Protein AF-A0A924ZGF4-F1 (afdb_monomer)

pLDDT: mean 75.76, std 24.31, range [24.94, 97.75]

Solvent-accessible surface area (backbone atoms only — not comparable to full-atom values): 20464 Å² total; per-residue (Å²): 137,87,92,84,84,86,84,87,85,83,84,81,78,82,73,80,75,76,75,73,74,70,85,44,76,49,67,49,85,67,84,80,63,86,47,77,69,51,67,72,52,93,84,70,39,63,33,31,32,50,72,83,42,80,40,83,44,85,87,79,88,69,79,52,61,62,41,74,43,50,98,50,39,35,43,48,25,54,23,62,86,71,42,75,36,83,96,38,60,44,83,46,73,46,40,64,35,80,44,80,35,86,100,42,36,34,32,44,39,28,23,49,33,40,48,26,30,39,36,41,30,39,42,45,69,46,100,86,66,50,73,43,69,72,34,33,45,76,54,79,37,53,94,58,76,45,48,37,25,35,25,45,47,38,67,39,70,63,52,92,52,90,92,54,98,34,68,26,41,30,20,8,11,34,68,45,62,61,57,66,56,68,69,66,40,89,50,62,86,61,48,58,76,79,57,40,53,34,36,42,25,73,76,37,52,71,92,74,56,52,55,67,62,47,60,74,70,56,63,49,86,71,42,10,32,36,36,38,37,43,63,47,77,87,68,50,73,51,62,46,69,41,68,28,74,31,78,46,41,31,42,47,39,43,67,48,95,79,59,71,46,85,59,49,61,63,72,68,47,66,66,67,64,94,73,84,81,81,82,92,80,83,83,82,87,56,59,17,68,100,88,47,81,63,79,85,85,82,82,81,83,80,77,77,81,75,78,77,85,87,73,88,79,86,86,83,84,88,80,87,92,83,89,87,88,83,90,132

Nearest PDB structures (foldseek):
  2gxf-assembly2_D  TM=7.709E-01  e=9.058E-01  Bacillus subtilis
  7pi2-assembly3_G  TM=5.007E-01  e=2.061E+00  Plasmodium falciparum 3D7
  9bbh-assembly1_A  TM=3.444E-01  e=1.288E+00  Homo sapiens
  7pi3-assembly2_H  TM=3.600E-01  e=2.607E+00  Plasmodium falciparum 3D7
  5fqd-assembly2_D  TM=3.772E-01  e=2.458E+00  Homo sapiens

Foldseek 3Di:
DDDDDDDDDDDPPPPPPPPPPPFDKAFDDDDDQPDPVSVPDDDGGQWIQTSNDTDGDDDDDQFAFQDAQDPDGAQFDAALVRDTLPPGRARAWADKDWDDQPQWIWIWIWGQAQQIWIKIWTWDADPVRDIYTNGIDTDDCNVLVGAHRWAYEDQFCLDPDPPDFGRKTKTWHADQDDVVQLVVDPWLVSDDPRNQVNCSNHVDDSVDDTSVSCVVSDDSVSYQFMKIWGQHSVRHIDIDTFCQQPRARQNYFDDDPVSPDNDPVPPPPPNDDVDPDDDDDDDDDDHGDPDGGDDDDDDDDPPPPPPDDDDDDDDDDDDDDDDDDDDD

Radius of gyration: 30.28 Å; Cα contacts (8 Å, |Δi|>4): 552; chains: 1; bounding box: 90×92×67 Å

Structure (mmCIF, N/CA/C/O backbone):
data_AF-A0A924ZGF4-F1
#
_entry.id   AF-A0A924ZGF4-F1
#
loop_
_atom_site.group_PDB
_atom_site.id
_atom_site.type_symbol
_atom_site.label_atom_id
_atom_site.label_alt_id
_atom_site.label_comp_id
_atom_site.label_asym_id
_atom_site.label_entity_id
_atom_site.label_seq_id
_atom_site.pdbx_PDB_ins_code
_atom_site.Cartn_x
_atom_site.Cartn_y
_atom_site.Cartn_z
_atom_site.occupancy
_atom_site.B_iso_or_equiv
_atom_site.auth_seq_id
_atom_site.auth_comp_id
_atom_site.auth_asym_id
_atom_site.auth_atom_id
_atom_site.pdbx_PDB_model_num
ATOM 1 N N . MET A 1 1 ? -57.188 65.215 40.649 1.00 37.88 1 MET A N 1
ATOM 2 C CA . MET A 1 1 ? -56.810 64.252 41.710 1.00 37.88 1 MET A CA 1
ATOM 3 C C . MET A 1 1 ? -57.327 62.870 41.304 1.00 37.88 1 MET A C 1
ATOM 5 O O . MET A 1 1 ? -58.513 62.784 41.028 1.00 37.88 1 MET A O 1
ATOM 9 N N . ARG A 1 2 ? -56.450 61.843 41.283 1.00 34.59 2 ARG A N 1
ATOM 10 C CA . ARG A 1 2 ? -56.658 60.407 40.916 1.00 34.59 2 ARG A CA 1
ATOM 11 C C . ARG A 1 2 ? -56.708 60.120 39.394 1.00 34.59 2 ARG A C 1
ATOM 13 O O . ARG A 1 2 ? -57.653 60.538 38.752 1.00 34.59 2 ARG A O 1
ATOM 20 N N . LEU A 1 3 ? -55.672 59.611 38.706 1.00 32.38 3 LEU A N 1
ATOM 21 C CA . LEU A 1 3 ? -54.798 58.414 38.835 1.00 32.38 3 LEU A CA 1
ATOM 22 C C . LEU A 1 3 ? -55.424 57.132 38.238 1.00 32.38 3 LEU A C 1
ATOM 24 O O . LEU A 1 3 ? -56.410 56.652 38.791 1.00 32.38 3 LEU A O 1
ATOM 28 N N . ARG A 1 4 ? -54.798 56.595 37.166 1.00 37.41 4 ARG A N 1
ATOM 29 C CA . ARG A 1 4 ? -54.690 55.180 36.685 1.00 37.41 4 ARG A CA 1
ATOM 30 C C . ARG A 1 4 ? -54.324 55.218 35.184 1.00 37.41 4 ARG A C 1
ATOM 32 O O . ARG A 1 4 ? -55.188 55.482 34.366 1.00 37.41 4 ARG A O 1
ATOM 39 N N . CYS A 1 5 ? -53.056 55.270 34.773 1.00 33.78 5 CYS A N 1
ATOM 40 C CA . CYS A 1 5 ? -51.936 54.319 34.901 1.00 33.78 5 CYS A CA 1
ATOM 41 C C . CYS A 1 5 ? -52.139 53.024 34.088 1.00 33.78 5 CYS A C 1
ATOM 43 O O . CYS A 1 5 ? -53.164 52.359 34.212 1.00 33.78 5 CYS A O 1
ATOM 45 N N . LEU A 1 6 ? -51.148 52.754 33.229 1.00 37.03 6 LEU A N 1
ATOM 46 C CA . LEU A 1 6 ? -51.161 51.883 32.054 1.00 37.03 6 LEU A CA 1
ATOM 47 C C . LEU A 1 6 ? -51.462 50.407 32.347 1.00 37.03 6 LEU A C 1
ATOM 49 O O . LEU A 1 6 ? -51.002 49.839 33.338 1.00 37.03 6 LEU A O 1
ATOM 53 N N . LEU A 1 7 ? -52.169 49.779 31.404 1.00 33.78 7 LEU A N 1
ATOM 54 C CA . LEU A 1 7 ? -52.386 48.339 31.344 1.00 33.78 7 LEU A CA 1
ATOM 55 C C . LEU A 1 7 ? -51.276 47.654 30.523 1.00 33.78 7 LEU A C 1
ATOM 57 O O . LEU A 1 7 ? -50.760 48.193 29.548 1.00 33.78 7 LEU A O 1
ATOM 61 N N . ARG A 1 8 ? -50.922 46.463 31.003 1.00 35.75 8 ARG A N 1
ATOM 62 C CA . ARG A 1 8 ? -49.775 45.597 30.708 1.00 35.75 8 ARG A CA 1
ATOM 63 C C . ARG A 1 8 ? -49.743 45.015 29.289 1.00 35.75 8 ARG A C 1
ATOM 65 O O . ARG A 1 8 ? -50.780 44.600 28.790 1.00 35.75 8 ARG A O 1
ATOM 72 N N . ALA A 1 9 ? -48.530 44.756 28.797 1.00 33.62 9 ALA A N 1
ATOM 73 C CA . ALA A 1 9 ? -48.149 43.452 28.237 1.00 33.62 9 ALA A CA 1
ATOM 74 C C . ALA A 1 9 ? -46.613 43.328 28.218 1.00 33.62 9 ALA A C 1
ATOM 76 O O . ALA A 1 9 ? -45.955 43.779 27.288 1.00 33.62 9 ALA A O 1
ATOM 77 N N . ALA A 1 10 ? -46.034 42.737 29.265 1.00 37.06 10 ALA A N 1
ATOM 78 C CA . ALA A 1 10 ? -44.664 42.233 29.229 1.00 37.06 10 ALA A CA 1
ATOM 79 C C . ALA A 1 10 ? -44.753 40.708 29.147 1.00 37.06 10 ALA A C 1
ATOM 81 O O . ALA A 1 10 ? -44.998 40.037 30.148 1.00 37.06 10 ALA A O 1
ATOM 82 N N . THR A 1 11 ? -44.625 40.175 27.937 1.00 39.16 11 THR A N 1
ATOM 83 C CA . THR A 1 11 ? -44.456 38.742 27.701 1.00 39.16 11 THR A CA 1
ATOM 84 C C . THR A 1 11 ? -42.994 38.418 27.984 1.00 39.16 11 THR A C 1
ATOM 86 O O . THR A 1 11 ? -42.127 38.647 27.144 1.00 39.16 11 THR A O 1
ATOM 89 N N . THR A 1 12 ? -42.689 37.943 29.188 1.00 40.41 12 THR A N 1
ATOM 90 C CA . THR A 1 12 ? -41.373 37.383 29.506 1.00 40.41 12 THR A CA 1
ATOM 91 C C . THR A 1 12 ? -41.224 36.061 28.762 1.00 40.41 12 THR A C 1
ATOM 93 O O . THR A 1 12 ? -41.736 35.027 29.180 1.00 40.41 12 THR A O 1
ATOM 96 N N . LEU A 1 13 ? -40.534 36.109 27.624 1.00 42.81 13 LEU A N 1
ATOM 97 C CA . LEU A 1 13 ? -40.057 34.931 26.915 1.00 42.81 13 LEU A CA 1
ATOM 98 C C . LEU A 1 13 ? -38.901 34.338 27.739 1.00 42.81 13 LEU A C 1
ATOM 100 O O . LEU A 1 13 ? -37.756 34.768 27.617 1.00 42.81 13 LEU A O 1
ATOM 104 N N . THR A 1 14 ? -39.186 33.381 28.620 1.00 45.81 14 THR A N 1
ATOM 105 C CA . THR A 1 14 ? -38.159 32.525 29.230 1.00 45.81 14 THR A CA 1
ATOM 106 C C . THR A 1 14 ? -37.620 31.579 28.161 1.00 45.81 14 THR A C 1
ATOM 108 O O . THR A 1 14 ? -37.993 30.412 28.069 1.00 45.81 14 THR A O 1
ATOM 111 N N . GLY A 1 15 ? -36.741 32.104 27.308 1.00 44.44 15 GLY A N 1
ATOM 112 C CA . GLY A 1 15 ? -35.894 31.290 26.454 1.00 44.44 15 GLY A CA 1
ATOM 113 C C . GLY A 1 15 ? -34.934 30.506 27.339 1.00 44.44 15 GLY A C 1
ATOM 1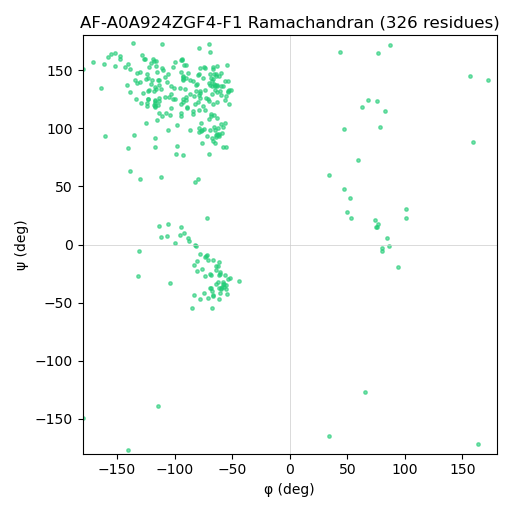14 O O . GLY A 1 15 ? -33.940 31.051 27.814 1.00 44.44 15 GLY A O 1
ATOM 115 N N . PHE A 1 16 ? -35.229 29.228 27.572 1.00 46.31 16 PHE A N 1
ATOM 116 C CA . PHE A 1 16 ? -34.216 28.271 27.993 1.00 46.31 16 PHE A CA 1
ATOM 117 C C . PHE A 1 16 ? -33.178 28.195 26.871 1.00 46.31 16 PHE A C 1
ATOM 119 O O . PHE A 1 16 ? -33.329 27.436 25.916 1.00 46.31 16 PHE A O 1
ATOM 126 N N . PHE A 1 17 ? -32.117 28.993 26.976 1.00 47.66 17 PHE A N 1
ATOM 127 C CA . PHE A 1 17 ? -30.885 28.715 26.261 1.00 47.66 17 PHE A CA 1
ATOM 128 C C . PHE A 1 17 ? -30.350 27.397 26.821 1.00 47.66 17 PHE A C 1
ATOM 130 O O . PHE A 1 17 ? -29.667 27.369 27.842 1.00 47.66 17 PHE A O 1
ATOM 137 N N . HIS A 1 18 ? -30.677 26.281 26.168 1.00 45.88 18 HIS A N 1
ATOM 138 C CA . HIS A 1 18 ? -29.776 25.141 26.198 1.00 45.88 18 HIS A CA 1
ATOM 139 C C . HIS A 1 18 ? -28.497 25.621 25.522 1.00 45.88 18 HIS A C 1
ATOM 141 O O . HIS A 1 18 ? -28.392 25.638 24.298 1.00 45.88 18 HIS A O 1
ATOM 147 N N . VAL A 1 19 ? -27.539 26.075 26.330 1.00 48.59 19 VAL A N 1
ATOM 148 C CA . VAL A 1 19 ? -26.148 26.107 25.904 1.00 48.59 19 VAL A CA 1
ATOM 149 C C . VAL A 1 19 ? -25.811 24.649 25.643 1.00 48.59 19 VAL A C 1
ATOM 151 O O . VAL A 1 19 ? -25.523 23.891 26.565 1.00 48.59 19 VAL A O 1
ATOM 154 N N . THR A 1 20 ? -25.928 24.221 24.389 1.00 52.47 20 THR A N 1
ATOM 155 C CA . THR A 1 20 ? -25.256 23.016 23.931 1.00 52.47 20 THR A CA 1
ATOM 156 C C . THR A 1 20 ? -23.780 23.284 24.170 1.00 52.47 20 THR A C 1
ATOM 158 O O . THR A 1 20 ? -23.148 23.987 23.380 1.00 52.47 20 THR A O 1
ATOM 161 N N . GLN A 1 21 ? -23.245 22.818 25.302 1.00 58.94 21 GLN A N 1
ATOM 162 C CA . GLN A 1 21 ? -21.806 22.694 25.461 1.00 58.94 21 GLN A CA 1
ATOM 163 C C . GLN A 1 21 ? -21.369 21.807 24.302 1.00 58.94 21 GLN A C 1
ATOM 165 O O . GLN A 1 21 ? -21.713 20.626 24.246 1.00 58.94 21 GLN A O 1
ATOM 170 N N . GLY A 1 22 ? -20.753 22.423 23.292 1.00 59.03 22 GLY A N 1
ATOM 171 C CA . GLY A 1 22 ? -20.197 21.683 22.175 1.00 59.03 22 GLY A CA 1
ATOM 172 C C . GLY A 1 22 ? -19.248 20.656 22.765 1.00 59.03 22 GLY A C 1
ATOM 173 O O . GLY A 1 22 ? -18.414 21.020 23.594 1.00 59.03 22 GLY A O 1
ATOM 174 N N . ARG A 1 23 ? -19.422 19.388 22.385 1.00 77.44 23 ARG A N 1
ATOM 175 C CA . ARG A 1 23 ? -18.520 18.333 22.833 1.00 77.44 23 ARG A CA 1
ATOM 176 C C . ARG A 1 23 ? -17.092 18.757 22.524 1.00 77.44 23 ARG A C 1
ATOM 178 O O . ARG A 1 23 ? -16.784 19.059 21.369 1.00 77.44 23 ARG A O 1
ATOM 185 N N . ALA A 1 24 ? -16.262 18.845 23.551 1.00 87.06 24 ALA A N 1
ATOM 186 C CA . ALA A 1 24 ? -14.915 19.377 23.443 1.00 87.06 24 ALA A CA 1
ATOM 187 C C . ALA A 1 24 ? -13.930 18.246 23.699 1.00 87.06 24 ALA A C 1
ATOM 189 O O . ALA A 1 24 ? -13.997 17.568 24.724 1.00 87.06 24 ALA A O 1
ATOM 190 N N . ILE A 1 25 ? -13.018 18.056 22.749 1.00 92.44 25 ILE A N 1
ATOM 191 C CA . ILE A 1 25 ? -11.891 17.144 22.894 1.00 92.44 25 ILE A CA 1
ATOM 192 C C . ILE A 1 25 ? -10.626 17.988 22.834 1.00 92.44 25 ILE A C 1
ATOM 194 O O . ILE A 1 25 ? -10.395 18.687 21.845 1.00 92.44 25 ILE A O 1
ATOM 198 N N . THR A 1 26 ? -9.813 17.932 23.884 1.00 93.19 26 THR A N 1
ATOM 199 C CA . THR A 1 26 ? -8.479 18.539 23.904 1.00 93.19 26 THR A CA 1
ATOM 200 C C . THR A 1 26 ? -7.437 17.483 24.233 1.00 93.19 26 THR A C 1
ATOM 202 O O . THR A 1 26 ? -7.681 16.574 25.021 1.00 93.19 26 THR A O 1
ATOM 205 N N . PHE A 1 27 ? -6.270 17.582 23.606 1.00 93.12 27 PHE A N 1
ATOM 206 C CA . PHE A 1 27 ? -5.161 16.655 23.813 1.00 93.12 27 PHE A CA 1
ATOM 207 C C . PHE A 1 27 ? -4.052 17.354 24.587 1.00 93.12 27 PHE A C 1
ATOM 209 O O . PHE A 1 27 ? -3.791 18.539 24.357 1.00 93.12 27 PHE A O 1
ATOM 216 N N . ALA A 1 28 ? -3.368 16.616 25.461 1.00 88.44 28 ALA A N 1
ATOM 217 C CA . ALA A 1 28 ? -2.103 17.091 26.001 1.00 88.44 28 ALA A CA 1
ATOM 218 C C . ALA A 1 28 ? -1.106 17.327 24.844 1.00 88.44 28 ALA A C 1
ATOM 220 O O . ALA A 1 28 ? -1.030 16.494 23.932 1.00 88.44 28 ALA A O 1
ATOM 221 N N . PRO A 1 29 ? -0.352 18.443 24.837 1.00 88.25 29 PRO A N 1
ATOM 222 C CA . PRO A 1 29 ? 0.626 18.699 23.790 1.00 88.25 29 PRO A CA 1
ATOM 223 C C . PRO A 1 29 ? 1.735 17.645 23.826 1.00 88.25 29 PRO A C 1
ATOM 225 O O . PRO A 1 29 ? 2.157 17.197 24.891 1.00 88.25 29 PRO A O 1
ATOM 228 N N . VAL A 1 30 ? 2.238 17.291 22.647 1.00 90.69 30 VAL A N 1
ATOM 229 C CA . VAL A 1 30 ? 3.439 16.465 22.488 1.00 90.69 30 VAL A CA 1
ATOM 230 C C . VAL A 1 30 ? 4.608 17.345 22.037 1.00 90.69 30 VAL A C 1
ATOM 232 O O . VAL A 1 30 ? 4.384 18.329 21.325 1.00 90.69 30 VAL A O 1
ATOM 235 N N . PRO A 1 31 ? 5.851 17.041 22.449 1.00 90.38 31 PRO A N 1
ATOM 236 C CA . PRO A 1 31 ? 7.012 17.810 22.024 1.00 90.38 31 PRO A CA 1
ATOM 237 C C . PRO A 1 31 ? 7.233 17.697 20.512 1.00 90.38 31 PRO A C 1
ATOM 239 O O . PRO A 1 31 ? 7.001 16.654 19.901 1.00 90.38 31 PRO A O 1
ATOM 242 N N . PHE A 1 32 ? 7.733 18.777 19.915 1.00 92.38 32 PHE A N 1
ATOM 243 C CA . PHE A 1 32 ? 8.221 18.760 18.540 1.00 92.38 32 PHE A CA 1
ATOM 244 C C . PHE A 1 32 ? 9.452 17.844 18.416 1.00 92.38 32 PHE A C 1
ATOM 246 O O . PHE A 1 32 ? 10.360 17.903 19.246 1.00 92.38 32 PHE A O 1
ATOM 253 N N . ALA A 1 33 ? 9.503 17.025 17.362 1.00 93.44 33 ALA A N 1
ATOM 254 C CA . ALA A 1 33 ? 10.630 16.137 17.081 1.00 93.44 33 ALA A CA 1
ATOM 255 C C . ALA A 1 33 ? 11.826 16.921 16.500 1.00 93.44 33 ALA A C 1
ATOM 257 O O . ALA A 1 33 ? 11.965 17.061 15.285 1.00 93.44 33 ALA A O 1
ATOM 258 N N . ALA A 1 34 ? 12.674 17.453 17.384 1.00 94.50 34 ALA A N 1
ATOM 259 C CA . ALA A 1 34 ? 13.755 18.376 17.028 1.00 94.50 34 ALA A CA 1
ATOM 260 C C . ALA A 1 34 ? 14.983 17.722 16.371 1.00 94.50 34 ALA A C 1
ATOM 262 O O . ALA A 1 34 ? 15.735 18.401 15.673 1.00 94.50 34 ALA A O 1
ATOM 263 N N . ASP A 1 35 ? 15.179 16.420 16.563 1.00 94.81 35 ASP A N 1
ATOM 264 C CA . ASP A 1 35 ? 16.330 15.676 16.057 1.00 94.81 35 ASP A CA 1
ATOM 265 C C . ASP A 1 35 ? 15.921 14.327 15.447 1.00 94.81 35 ASP A C 1
ATOM 267 O O . ASP A 1 35 ? 14.759 13.911 15.478 1.00 94.81 35 ASP A O 1
ATOM 271 N N . ASP A 1 36 ? 16.887 13.644 14.838 1.00 93.81 36 ASP A N 1
ATOM 272 C CA . ASP A 1 36 ? 16.649 12.379 14.146 1.00 93.81 36 ASP A CA 1
ATOM 273 C C . ASP A 1 36 ? 16.291 11.221 15.079 1.00 93.81 36 ASP A C 1
ATOM 275 O O . ASP A 1 36 ? 15.606 10.296 14.641 1.00 93.81 36 ASP A O 1
ATOM 279 N N . ALA A 1 37 ? 16.714 11.254 16.344 1.00 93.19 37 ALA A N 1
ATOM 280 C CA . ALA A 1 37 ? 16.303 10.248 17.315 1.00 93.19 37 ALA A CA 1
ATOM 281 C C . ALA A 1 37 ? 14.821 10.438 17.663 1.00 93.19 37 ALA A C 1
ATOM 283 O O . ALA A 1 37 ? 14.048 9.484 17.600 1.00 93.19 37 ALA A O 1
ATOM 284 N N . ALA A 1 38 ? 14.398 11.677 17.922 1.00 91.38 38 ALA A N 1
ATOM 285 C CA . ALA A 1 38 ? 13.014 12.027 18.218 1.00 91.38 38 ALA A CA 1
ATOM 286 C C . ALA A 1 38 ? 12.060 11.695 17.057 1.00 91.38 38 ALA A C 1
ATOM 288 O O . ALA A 1 38 ? 10.963 11.195 17.296 1.00 91.38 38 ALA A O 1
ATOM 289 N N . LYS A 1 39 ? 12.483 11.881 15.796 1.00 89.88 39 LYS A N 1
ATOM 290 C CA . LYS A 1 39 ? 11.692 11.499 14.603 1.00 89.88 39 LYS A CA 1
ATOM 291 C C . LYS A 1 39 ? 11.449 9.989 14.475 1.00 89.88 39 LYS A C 1
ATOM 293 O O . LYS A 1 39 ? 10.575 9.579 13.718 1.00 89.88 39 LYS A O 1
ATOM 298 N N . ARG A 1 40 ? 12.233 9.156 15.169 1.00 88.81 40 ARG A N 1
ATOM 299 C CA . ARG A 1 40 ? 12.174 7.683 15.094 1.00 88.81 40 ARG A CA 1
ATOM 300 C C . ARG A 1 40 ? 11.397 7.049 16.247 1.00 88.81 40 ARG A C 1
ATOM 302 O O . ARG A 1 40 ? 11.293 5.824 16.305 1.00 88.81 40 ARG A O 1
ATOM 309 N N . VAL A 1 41 ? 10.857 7.856 17.156 1.00 87.19 41 VAL A N 1
ATOM 310 C CA . VAL A 1 41 ? 10.071 7.394 18.302 1.00 87.19 41 VAL A CA 1
ATOM 311 C C . VAL A 1 41 ? 8.597 7.705 18.068 1.00 87.19 41 VAL A C 1
ATOM 313 O O . VAL A 1 41 ? 8.239 8.773 17.580 1.00 87.19 41 VAL A O 1
ATOM 316 N N . VAL A 1 42 ? 7.720 6.771 18.441 1.00 85.94 42 VAL A N 1
ATOM 317 C CA . VAL A 1 42 ? 6.276 7.024 18.473 1.00 85.94 42 VAL A CA 1
ATOM 318 C C . VAL A 1 42 ? 5.957 7.799 19.747 1.00 85.94 42 VAL A C 1
ATOM 320 O O . VAL A 1 42 ? 6.134 7.279 20.847 1.00 85.94 42 VAL A O 1
ATOM 323 N N . ILE A 1 43 ? 5.485 9.034 19.594 1.00 86.75 43 ILE A N 1
ATOM 324 C CA . ILE A 1 43 ? 5.073 9.899 20.701 1.00 86.75 43 ILE A CA 1
ATOM 325 C C . ILE A 1 43 ? 3.562 10.107 20.597 1.00 86.75 43 ILE A C 1
ATOM 327 O O . ILE A 1 43 ? 3.065 10.573 19.573 1.00 86.75 43 ILE A O 1
ATOM 331 N N . SER A 1 44 ? 2.829 9.765 21.655 1.00 88.88 44 SER A N 1
ATOM 332 C CA . SER A 1 44 ? 1.399 10.050 21.790 1.00 88.88 44 SER A CA 1
ATOM 333 C C . SER A 1 44 ? 1.161 11.004 22.953 1.00 88.88 44 SER A C 1
ATOM 335 O O . SER A 1 44 ? 1.927 11.018 23.918 1.00 88.88 44 SER A O 1
ATOM 337 N N . ALA A 1 45 ? 0.072 11.772 22.894 1.00 91.38 45 ALA A N 1
ATOM 338 C CA . ALA A 1 45 ? -0.438 12.438 24.087 1.00 91.38 45 ALA A CA 1
ATOM 339 C C . ALA A 1 45 ? -0.700 11.379 25.173 1.00 91.38 45 ALA A C 1
ATOM 341 O O . ALA A 1 45 ? -1.152 10.279 24.855 1.00 91.38 45 ALA A O 1
ATOM 342 N N . ALA A 1 46 ? -0.399 11.692 26.435 1.00 90.94 46 ALA A N 1
ATOM 343 C CA . ALA A 1 46 ? -0.644 10.772 27.550 1.00 90.94 46 ALA A CA 1
ATOM 344 C C . ALA A 1 46 ? -2.139 10.665 27.895 1.00 90.94 46 ALA A C 1
ATOM 346 O O . ALA A 1 46 ? -2.600 9.637 28.388 1.00 90.94 46 ALA A O 1
ATOM 347 N N . SER A 1 47 ? -2.905 11.718 27.612 1.00 92.75 47 SER A N 1
ATOM 348 C CA . SER A 1 47 ? -4.344 11.776 27.835 1.00 92.75 47 SER A CA 1
ATOM 349 C C . SER A 1 47 ? -5.021 12.785 26.903 1.00 92.75 47 SER A C 1
ATOM 351 O O . SER A 1 47 ? -4.375 13.637 26.277 1.00 92.75 47 SER A O 1
ATOM 353 N N . ALA A 1 48 ? -6.342 12.667 26.803 1.00 93.81 48 ALA A N 1
ATOM 354 C CA . ALA A 1 48 ? -7.226 13.685 26.255 1.00 93.81 48 ALA A CA 1
ATOM 355 C C . ALA A 1 48 ? -8.302 14.043 27.280 1.00 93.81 48 ALA A C 1
ATOM 357 O O . ALA A 1 48 ? -8.768 13.178 28.015 1.00 93.81 48 ALA A O 1
ATOM 358 N N . LEU A 1 49 ? -8.739 15.299 27.301 1.00 94.19 49 LEU A N 1
ATOM 359 C CA . LEU A 1 49 ? -9.963 15.689 27.990 1.00 94.19 49 LEU A CA 1
ATOM 360 C C . LEU A 1 49 ? -11.123 15.552 27.006 1.00 94.19 49 LEU A C 1
ATOM 362 O O . LEU A 1 49 ? -11.145 16.231 25.982 1.00 94.19 49 LEU A O 1
ATOM 366 N N . VAL A 1 50 ? -12.079 14.684 27.322 1.00 93.12 50 VAL A N 1
ATOM 367 C CA . VAL A 1 50 ? -13.327 14.491 26.580 1.00 93.12 50 VAL A CA 1
ATOM 368 C C . VAL A 1 50 ? -14.461 15.000 27.453 1.00 93.12 50 VAL A C 1
ATOM 370 O O . VAL A 1 50 ? -14.751 14.418 28.496 1.00 93.12 50 VAL A O 1
ATOM 373 N N . ASP A 1 51 ? -15.070 16.117 27.058 1.00 91.00 51 ASP A N 1
ATOM 374 C CA . ASP A 1 51 ? -16.148 16.766 27.817 1.00 91.00 51 ASP A CA 1
ATOM 375 C C . ASP A 1 51 ? -15.752 17.018 29.291 1.00 91.00 51 ASP A C 1
ATOM 377 O O . ASP A 1 51 ? -16.522 16.803 30.225 1.00 91.00 51 ASP A O 1
ATOM 381 N N . GLY A 1 52 ? -14.496 17.437 29.503 1.00 88.69 52 GLY A N 1
ATOM 382 C CA . GLY A 1 52 ? -13.911 17.698 30.826 1.00 88.69 52 GLY A CA 1
ATOM 383 C C . GLY A 1 52 ? -13.442 16.455 31.593 1.00 88.69 52 GLY A C 1
ATOM 384 O O . GLY A 1 52 ? -12.822 16.602 32.643 1.00 88.69 52 GLY A O 1
ATOM 385 N N . THR A 1 53 ? -13.685 15.249 31.074 1.00 92.44 53 THR A N 1
ATOM 386 C CA . THR A 1 53 ? -13.209 13.992 31.667 1.00 92.44 53 THR A CA 1
ATOM 387 C C . THR A 1 53 ? -11.875 13.595 31.056 1.00 92.44 53 THR A C 1
ATOM 389 O O . THR A 1 53 ? -11.763 13.470 29.839 1.00 92.44 53 THR A O 1
ATOM 392 N N . GLU A 1 54 ? -10.862 13.372 31.889 1.00 94.06 54 GLU A N 1
ATOM 393 C CA . GLU A 1 54 ? -9.572 12.876 31.420 1.00 94.06 54 GLU A CA 1
ATOM 394 C C . GLU A 1 54 ? -9.656 11.399 31.024 1.00 94.06 54 GLU A C 1
ATOM 396 O O . GLU A 1 54 ? -10.092 10.544 31.795 1.00 94.06 54 GLU A O 1
ATOM 401 N N . VAL A 1 55 ? -9.228 11.108 29.801 1.00 92.81 55 VAL A N 1
ATOM 402 C CA . VAL A 1 55 ? -9.168 9.772 29.219 1.00 92.81 55 VAL A CA 1
ATOM 403 C C . VAL A 1 55 ? -7.703 9.456 28.919 1.00 92.81 55 VAL A C 1
ATOM 405 O O . VAL A 1 55 ? -7.087 10.179 28.129 1.00 92.81 55 VAL A O 1
ATOM 408 N N . PRO A 1 56 ? -7.120 8.399 29.517 1.00 91.88 56 PRO A N 1
ATOM 409 C CA . PRO A 1 56 ? -5.747 8.013 29.230 1.00 91.88 56 PRO A CA 1
ATOM 410 C C . PRO A 1 56 ? -5.622 7.535 27.784 1.00 91.88 56 PRO A C 1
ATOM 412 O O . PRO A 1 56 ? -6.465 6.792 27.276 1.00 91.88 56 PRO A O 1
ATOM 415 N N . LEU A 1 57 ? -4.542 7.946 27.132 1.00 91.19 57 LEU A N 1
ATOM 416 C CA . LEU A 1 57 ? -4.223 7.570 25.767 1.00 91.19 57 LEU A CA 1
ATOM 417 C C . LEU A 1 57 ? -2.955 6.724 25.742 1.00 91.19 57 LEU A C 1
ATOM 419 O O . LEU A 1 57 ? -1.991 6.949 26.468 1.00 91.19 57 LEU A O 1
ATOM 423 N N . SER A 1 58 ? -2.967 5.731 24.868 1.00 86.94 58 SER A N 1
ATOM 424 C CA . SER A 1 58 ? -1.802 4.919 24.546 1.00 86.94 58 SER A CA 1
ATOM 425 C C . SER A 1 58 ? -1.894 4.498 23.089 1.00 86.94 58 SER A C 1
ATOM 427 O O . SER A 1 58 ? -2.966 4.553 22.480 1.00 86.94 58 SER A O 1
ATOM 429 N N . PHE A 1 59 ? -0.773 4.072 22.522 1.00 88.06 59 PHE A N 1
ATOM 430 C CA . PHE A 1 59 ? -0.752 3.450 21.208 1.00 88.06 59 PHE A CA 1
ATOM 431 C C . PHE A 1 59 ? -0.415 1.965 21.346 1.00 88.06 59 PHE A C 1
ATOM 433 O O . PHE A 1 59 ? 0.283 1.544 22.267 1.00 88.06 59 PHE A O 1
ATOM 440 N N . THR A 1 60 ? -0.901 1.162 20.406 1.00 87.81 60 THR A N 1
ATOM 441 C CA . THR A 1 60 ? -0.515 -0.243 20.256 1.00 87.81 60 THR A CA 1
ATOM 442 C C . THR A 1 60 ? -0.003 -0.430 18.839 1.00 87.81 60 THR A C 1
ATOM 444 O O . THR A 1 60 ? -0.714 -0.149 17.876 1.00 87.81 60 THR A O 1
ATOM 447 N N . ALA A 1 61 ? 1.241 -0.883 18.700 1.00 89.75 61 ALA A N 1
ATOM 448 C CA . ALA A 1 61 ? 1.772 -1.250 17.395 1.00 89.75 61 ALA A CA 1
ATOM 449 C C . ALA A 1 61 ? 1.146 -2.583 16.957 1.00 89.75 61 ALA A C 1
ATOM 451 O O . ALA A 1 61 ? 1.373 -3.604 17.602 1.00 89.75 61 ALA A O 1
ATOM 452 N N . LEU A 1 62 ? 0.364 -2.572 15.873 1.00 91.75 62 LEU A N 1
ATOM 453 C CA . LEU A 1 62 ? -0.269 -3.787 15.344 1.00 91.75 62 LEU A CA 1
ATOM 454 C C . LEU A 1 62 ? 0.718 -4.652 14.557 1.00 91.75 62 LEU A C 1
ATOM 456 O O . LEU A 1 62 ? 0.778 -5.864 14.749 1.00 91.75 62 LEU A O 1
ATOM 460 N N . THR A 1 63 ? 1.490 -4.024 13.673 1.00 92.62 63 THR A N 1
ATOM 461 C CA . THR A 1 63 ? 2.506 -4.671 12.839 1.00 92.62 63 THR A CA 1
ATOM 462 C C . THR A 1 63 ? 3.477 -3.615 12.316 1.00 92.62 63 THR A C 1
ATOM 464 O O . THR A 1 63 ? 3.122 -2.439 12.206 1.00 92.62 63 THR A O 1
ATOM 467 N N . ARG A 1 64 ? 4.699 -4.024 11.991 1.00 93.50 64 ARG A N 1
ATOM 468 C CA . ARG A 1 64 ? 5.721 -3.227 11.304 1.00 93.50 64 ARG A CA 1
ATOM 469 C C . ARG A 1 64 ? 6.113 -3.895 9.999 1.00 93.50 64 ARG A C 1
ATOM 471 O O . ARG A 1 64 ? 5.975 -5.106 9.855 1.00 93.50 64 ARG A O 1
ATOM 478 N N . SER A 1 65 ? 6.627 -3.111 9.059 1.00 94.69 65 SER A N 1
ATOM 479 C CA . SER A 1 65 ? 7.272 -3.657 7.869 1.00 94.69 65 SER A CA 1
ATOM 480 C C . SER A 1 65 ? 8.361 -4.655 8.263 1.00 94.69 65 SER A C 1
ATOM 482 O O . SER A 1 65 ? 9.168 -4.369 9.146 1.00 94.69 65 SER A O 1
ATOM 484 N N . GLY A 1 66 ? 8.359 -5.830 7.640 1.00 94.69 66 GLY A N 1
ATOM 485 C CA . GLY A 1 66 ? 9.240 -6.944 7.991 1.00 94.69 66 GLY A CA 1
ATOM 486 C C . GLY A 1 66 ? 8.634 -7.958 8.963 1.00 94.69 66 GLY A C 1
ATOM 487 O O . GLY A 1 66 ? 9.089 -9.100 8.987 1.00 94.69 66 GLY A O 1
ATOM 488 N N . ASP A 1 67 ? 7.583 -7.604 9.712 1.00 95.38 67 ASP A N 1
ATOM 489 C CA . ASP A 1 67 ? 6.933 -8.553 10.618 1.00 95.38 67 ASP A CA 1
ATOM 490 C C . ASP A 1 67 ? 6.318 -9.716 9.829 1.00 95.38 67 ASP A C 1
ATOM 492 O O . ASP A 1 67 ? 5.557 -9.530 8.874 1.00 95.38 67 ASP A O 1
ATOM 496 N N . MET A 1 68 ? 6.602 -10.938 10.274 1.00 94.25 68 MET A N 1
ATOM 497 C CA . MET A 1 68 ? 6.032 -12.152 9.699 1.00 94.25 68 MET A CA 1
ATOM 498 C C . MET A 1 68 ? 4.691 -12.456 10.366 1.00 94.25 68 MET A C 1
ATOM 500 O O . MET A 1 68 ? 4.631 -13.013 11.463 1.00 94.25 68 MET A O 1
ATOM 504 N N . LYS A 1 69 ? 3.600 -12.072 9.697 1.00 88.81 69 LYS A N 1
ATOM 505 C CA . LYS A 1 69 ? 2.215 -12.352 10.121 1.00 88.81 69 LYS A CA 1
ATOM 506 C C . LYS A 1 69 ? 1.482 -13.295 9.164 1.00 88.81 69 LYS A C 1
ATOM 508 O O . LYS A 1 69 ? 0.269 -13.421 9.216 1.00 88.81 69 LYS A O 1
ATOM 513 N N . GLY A 1 70 ? 2.214 -13.990 8.303 1.00 88.06 70 GLY A N 1
ATOM 514 C CA . GLY A 1 70 ? 1.689 -14.968 7.357 1.00 88.06 70 GLY A CA 1
ATOM 515 C C . GLY A 1 70 ? 2.823 -15.577 6.543 1.00 88.06 70 GLY A C 1
ATOM 516 O O . GLY A 1 70 ? 3.949 -15.673 7.025 1.00 88.06 70 GLY A O 1
ATOM 517 N N . ALA A 1 71 ? 2.541 -15.955 5.296 1.00 87.00 71 ALA A N 1
ATOM 518 C CA . ALA A 1 71 ? 3.545 -16.532 4.396 1.00 87.00 71 ALA A CA 1
ATOM 519 C C . ALA A 1 71 ? 4.604 -15.521 3.908 1.00 87.00 71 ALA A C 1
ATOM 521 O O . ALA A 1 71 ? 5.614 -15.913 3.333 1.00 87.00 71 ALA A O 1
ATOM 522 N N . VAL A 1 72 ? 4.360 -14.225 4.104 1.00 85.75 72 VAL A N 1
ATOM 523 C CA . VAL A 1 72 ? 5.189 -13.113 3.621 1.00 85.75 72 VAL A CA 1
ATOM 524 C C . VAL A 1 72 ? 5.262 -12.016 4.677 1.00 85.75 72 VAL A C 1
ATOM 526 O O . VAL A 1 72 ? 4.362 -11.896 5.515 1.00 85.75 72 VAL A O 1
ATOM 529 N N . ALA A 1 73 ? 6.326 -11.219 4.623 1.00 92.94 73 ALA A N 1
ATOM 530 C CA . ALA A 1 73 ? 6.512 -10.081 5.511 1.00 92.94 73 ALA A CA 1
ATOM 531 C C . ALA A 1 73 ? 5.455 -8.997 5.262 1.00 92.94 73 ALA A C 1
ATOM 533 O O . ALA A 1 73 ? 5.040 -8.750 4.124 1.00 92.94 73 ALA A O 1
ATOM 534 N N . PHE A 1 74 ? 5.054 -8.295 6.320 1.00 95.75 74 PHE A N 1
ATOM 535 C CA . PHE A 1 74 ? 4.297 -7.060 6.166 1.00 95.75 74 PHE A CA 1
ATOM 536 C C . PHE A 1 74 ? 5.140 -6.041 5.374 1.00 95.75 74 PHE A C 1
ATOM 538 O O . PHE A 1 74 ? 6.326 -5.880 5.648 1.00 95.75 74 PHE A O 1
ATOM 545 N N . GLY A 1 75 ? 4.565 -5.396 4.359 1.00 95.25 75 GLY A N 1
ATOM 546 C CA . GLY A 1 75 ? 5.287 -4.553 3.398 1.00 95.25 75 GLY A CA 1
ATOM 547 C C . GLY A 1 75 ? 5.904 -5.280 2.200 1.00 95.25 75 GLY A C 1
ATOM 548 O O . GLY A 1 75 ? 6.472 -4.617 1.339 1.00 95.25 75 GLY A O 1
ATOM 549 N N . GLN A 1 76 ? 5.801 -6.608 2.085 1.00 94.69 76 GLN A N 1
ATOM 550 C CA . GLN A 1 76 ? 6.361 -7.327 0.934 1.00 94.69 76 GLN A CA 1
ATOM 551 C C . GLN A 1 76 ? 5.752 -6.847 -0.398 1.00 94.69 76 GLN A C 1
ATOM 553 O O . GLN A 1 76 ? 4.535 -6.842 -0.570 1.00 94.69 76 GLN A O 1
ATOM 558 N N . LEU A 1 77 ? 6.593 -6.504 -1.377 1.00 93.19 77 LEU A N 1
ATOM 559 C CA . LEU A 1 77 ? 6.148 -6.177 -2.739 1.00 93.19 77 LEU A CA 1
ATOM 560 C C . LEU A 1 77 ? 6.153 -7.415 -3.648 1.00 93.19 77 LEU A C 1
ATOM 562 O O . LEU A 1 77 ? 6.911 -8.362 -3.415 1.00 93.19 77 LEU A O 1
ATOM 566 N N . LEU A 1 78 ? 5.318 -7.403 -4.695 1.00 90.38 78 LEU A N 1
ATOM 567 C CA . LEU A 1 78 ? 5.160 -8.512 -5.643 1.00 90.38 78 LEU A CA 1
ATOM 568 C C . LEU A 1 78 ? 5.634 -8.169 -7.057 1.00 90.38 78 LEU A C 1
ATOM 570 O O . LEU A 1 78 ? 5.374 -7.088 -7.590 1.00 90.38 78 LEU A O 1
ATOM 574 N N . THR A 1 79 ? 6.267 -9.147 -7.696 1.00 91.19 79 THR A N 1
ATOM 575 C CA . THR A 1 79 ? 6.486 -9.171 -9.139 1.00 91.19 79 THR A CA 1
ATOM 576 C C . THR A 1 79 ? 5.169 -9.408 -9.880 1.00 91.19 79 THR A C 1
ATOM 578 O O . THR A 1 79 ? 4.126 -9.714 -9.294 1.00 91.19 79 THR A O 1
ATOM 581 N N . ARG A 1 80 ? 5.204 -9.295 -11.210 1.00 90.75 80 ARG A N 1
ATOM 582 C CA . ARG A 1 80 ? 4.055 -9.547 -12.085 1.00 90.75 80 ARG A CA 1
ATOM 583 C C . ARG A 1 80 ? 3.452 -10.924 -11.894 1.00 90.75 80 ARG A C 1
ATOM 585 O O . ARG A 1 80 ? 2.235 -11.043 -11.999 1.00 90.75 80 ARG A O 1
ATOM 592 N N . ASP A 1 81 ? 4.297 -11.899 -11.602 1.00 88.06 81 ASP A N 1
ATOM 593 C CA . ASP A 1 81 ? 3.920 -13.303 -11.527 1.00 88.06 81 ASP A CA 1
ATOM 594 C C . ASP A 1 81 ? 3.576 -13.712 -10.083 1.00 88.06 81 ASP A C 1
ATOM 596 O O . ASP A 1 81 ? 3.542 -14.895 -9.758 1.00 88.06 81 ASP A O 1
ATOM 600 N N . GLY A 1 82 ? 3.355 -12.731 -9.196 1.00 84.44 82 GLY A N 1
ATOM 601 C CA . GLY A 1 82 ? 2.939 -12.957 -7.812 1.00 84.44 82 GLY A CA 1
ATOM 602 C C . GLY A 1 82 ? 4.053 -13.456 -6.891 1.00 84.44 82 GLY A C 1
ATOM 603 O O . GLY A 1 82 ? 3.768 -13.920 -5.790 1.00 84.44 82 GLY A O 1
ATOM 604 N N . LYS A 1 83 ? 5.321 -13.358 -7.309 1.00 88.00 83 LYS A N 1
ATOM 605 C CA . LYS A 1 83 ? 6.472 -13.713 -6.465 1.00 88.00 83 LYS A CA 1
ATOM 606 C C . LYS A 1 83 ? 6.932 -12.505 -5.646 1.00 88.00 83 LYS A C 1
ATOM 608 O O . LYS A 1 83 ? 6.851 -11.392 -6.163 1.00 88.00 83 LYS A O 1
ATOM 613 N N . PRO A 1 84 ? 7.458 -12.690 -4.426 1.00 89.06 84 PRO A N 1
ATOM 614 C CA . PRO A 1 84 ? 8.143 -11.625 -3.699 1.00 89.06 84 PRO A CA 1
ATOM 615 C C . PRO A 1 84 ? 9.219 -10.958 -4.563 1.00 89.06 8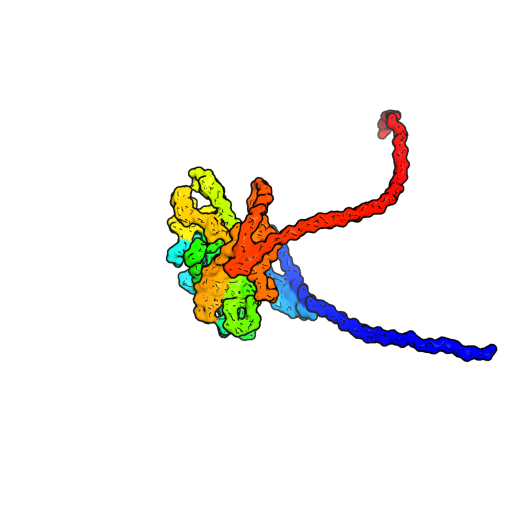4 PRO A C 1
ATOM 617 O O . PRO A 1 84 ? 10.009 -11.642 -5.216 1.00 89.06 84 PRO A O 1
ATOM 620 N N . VAL A 1 85 ? 9.247 -9.628 -4.580 1.00 88.19 85 VAL A N 1
ATOM 621 C CA . VAL A 1 85 ? 10.406 -8.887 -5.086 1.00 88.19 85 VAL A CA 1
ATOM 622 C C . VAL A 1 85 ? 11.539 -9.056 -4.069 1.00 88.19 85 VAL A C 1
ATOM 624 O O . VAL A 1 85 ? 11.340 -8.789 -2.881 1.00 88.19 85 VAL A O 1
ATOM 627 N N . ALA A 1 86 ? 12.702 -9.526 -4.527 1.00 80.19 86 ALA A N 1
ATOM 628 C CA . ALA A 1 86 ? 13.872 -9.732 -3.674 1.00 80.19 86 ALA A CA 1
ATOM 629 C C . ALA A 1 86 ? 14.284 -8.424 -2.979 1.00 80.19 86 ALA A C 1
ATOM 631 O O . ALA A 1 86 ? 14.271 -7.364 -3.607 1.00 80.19 86 ALA A O 1
ATOM 632 N N . ASP A 1 87 ? 14.594 -8.518 -1.683 1.00 79.38 87 ASP A N 1
ATOM 633 C CA . ASP A 1 87 ? 15.043 -7.415 -0.819 1.00 79.38 87 ASP A CA 1
ATOM 634 C C . ASP A 1 87 ? 14.132 -6.172 -0.813 1.00 79.38 87 ASP A C 1
ATOM 636 O O . ASP A 1 87 ? 14.559 -5.068 -0.478 1.00 79.38 87 ASP A O 1
ATOM 640 N N . ALA A 1 88 ? 12.853 -6.340 -1.161 1.00 85.75 88 ALA A N 1
ATOM 641 C CA . ALA A 1 88 ? 11.882 -5.255 -1.248 1.00 85.75 88 ALA A CA 1
ATOM 642 C C . ALA A 1 88 ? 10.744 -5.450 -0.242 1.00 85.75 88 ALA A C 1
ATOM 644 O O . ALA A 1 88 ? 9.659 -5.956 -0.556 1.00 85.75 88 ALA A O 1
ATOM 645 N N . ILE A 1 89 ? 11.019 -5.012 0.983 1.00 94.06 89 ILE A N 1
ATOM 646 C CA . ILE A 1 89 ? 10.025 -4.814 2.033 1.00 94.06 89 ILE A CA 1
ATOM 647 C C . ILE A 1 89 ? 9.794 -3.311 2.142 1.00 94.06 89 ILE A C 1
ATOM 649 O O . ILE A 1 89 ? 10.677 -2.570 2.571 1.00 94.06 89 ILE A O 1
ATOM 653 N N . SER A 1 90 ? 8.608 -2.866 1.744 1.00 94.88 90 SER A N 1
ATOM 654 C CA . SER A 1 90 ? 8.226 -1.465 1.830 1.00 94.88 90 SER A CA 1
ATOM 655 C C . SER A 1 90 ? 8.143 -1.010 3.279 1.00 94.88 90 SER A C 1
ATOM 657 O O . SER A 1 90 ? 7.507 -1.656 4.115 1.00 94.88 90 SER A O 1
ATOM 659 N N . ASN A 1 91 ? 8.739 0.143 3.556 1.00 94.31 91 ASN A N 1
ATOM 660 C CA . ASN A 1 91 ? 8.564 0.923 4.775 1.00 94.31 91 ASN A CA 1
ATOM 661 C C . ASN A 1 91 ? 7.706 2.178 4.537 1.00 94.31 91 ASN A C 1
ATOM 663 O O . ASN A 1 91 ? 7.730 3.076 5.378 1.00 94.31 91 ASN A O 1
ATOM 667 N N . ASN A 1 92 ? 6.957 2.225 3.428 1.00 94.75 92 ASN A N 1
ATOM 668 C CA . ASN A 1 92 ? 6.103 3.345 3.038 1.00 94.75 92 ASN A CA 1
ATOM 669 C C . ASN A 1 92 ? 4.603 2.980 3.109 1.00 94.75 92 ASN A C 1
ATOM 671 O O . ASN A 1 92 ? 3.918 3.003 2.083 1.00 94.75 92 ASN A O 1
ATOM 675 N N . PRO A 1 93 ? 4.071 2.550 4.278 1.00 95.56 93 PRO A N 1
ATOM 676 C CA . PRO A 1 93 ? 2.644 2.309 4.412 1.00 95.56 93 PRO A CA 1
ATOM 677 C C . PRO A 1 93 ? 1.885 3.633 4.315 1.00 95.56 93 PRO A C 1
ATOM 679 O O . PRO A 1 93 ? 2.243 4.616 4.961 1.00 95.56 93 PRO A O 1
ATOM 682 N N . ASP A 1 94 ? 0.795 3.615 3.565 1.00 95.38 94 ASP A N 1
ATOM 683 C CA . ASP A 1 94 ? -0.132 4.734 3.452 1.00 95.38 94 ASP A CA 1
ATOM 684 C C . ASP A 1 94 ? -1.481 4.311 4.069 1.00 95.38 94 ASP A C 1
ATOM 686 O O . ASP A 1 94 ? -1.536 3.645 5.112 1.00 95.38 94 ASP A O 1
ATOM 690 N N . PHE A 1 95 ? -2.595 4.679 3.446 1.00 96.00 95 PHE A N 1
ATOM 691 C CA . PHE A 1 95 ? -3.927 4.474 3.965 1.00 96.00 95 PHE A CA 1
ATOM 692 C C . PHE A 1 95 ? -4.184 3.014 4.334 1.00 96.00 95 PHE A C 1
ATOM 694 O O . PHE A 1 95 ? -3.944 2.072 3.571 1.00 96.00 95 PHE A O 1
ATOM 701 N N . THR A 1 96 ? -4.727 2.844 5.538 1.00 96.69 96 THR A N 1
ATOM 702 C CA . THR A 1 96 ? -5.215 1.567 6.038 1.00 96.69 96 THR A CA 1
ATOM 703 C C . THR A 1 96 ? -6.710 1.672 6.284 1.00 96.69 96 THR A C 1
ATOM 705 O O . THR A 1 96 ? -7.160 2.452 7.120 1.00 96.69 96 THR A O 1
ATOM 708 N N . SER A 1 97 ? -7.490 0.864 5.573 1.00 95.12 97 SER A N 1
ATOM 709 C CA . SER A 1 97 ? -8.923 0.724 5.837 1.00 95.12 97 SER A CA 1
ATOM 710 C C . SER A 1 97 ? -9.163 -0.325 6.908 1.00 95.12 97 SER A C 1
ATOM 712 O O . SER A 1 97 ? -8.549 -1.386 6.845 1.00 95.12 97 SER A O 1
ATOM 714 N N . LEU A 1 98 ? -10.128 -0.090 7.795 1.00 93.56 98 LEU A N 1
ATOM 715 C CA . LEU A 1 98 ? -10.670 -1.098 8.704 1.00 93.56 98 LEU A CA 1
ATOM 716 C C . LEU A 1 98 ? -12.052 -1.542 8.199 1.00 93.56 98 LEU A C 1
ATOM 718 O O . LEU A 1 98 ? -12.900 -0.704 7.908 1.00 93.56 98 LEU A O 1
ATOM 722 N N . MET A 1 99 ? -12.258 -2.848 8.039 1.00 91.88 99 MET A N 1
ATOM 723 C CA . MET A 1 99 ? -13.352 -3.434 7.259 1.00 91.88 99 MET A CA 1
ATOM 724 C C . MET A 1 99 ? -14.000 -4.602 8.021 1.00 91.88 99 MET A C 1
ATOM 726 O O . MET A 1 99 ? -13.530 -5.741 7.924 1.00 91.88 99 MET A O 1
ATOM 730 N N . PRO A 1 100 ? -15.079 -4.350 8.778 1.00 91.44 100 PRO A N 1
ATOM 731 C CA . PRO A 1 100 ? -15.875 -5.409 9.391 1.00 91.44 100 PRO A CA 1
ATOM 732 C C . PRO A 1 100 ? -16.532 -6.299 8.324 1.00 91.44 100 PRO A C 1
ATOM 734 O O . PRO A 1 100 ? -17.064 -5.804 7.329 1.00 91.44 100 PRO A O 1
ATOM 737 N N . LYS A 1 101 ? -16.505 -7.620 8.519 1.00 89.19 101 LYS A N 1
ATOM 738 C CA . LYS A 1 101 ? -17.116 -8.626 7.637 1.00 89.19 101 LYS A CA 1
ATOM 739 C C . LYS A 1 101 ? -17.763 -9.728 8.476 1.00 89.19 101 LYS A C 1
ATOM 741 O O . LYS A 1 101 ? -17.181 -10.787 8.701 1.00 89.19 101 LYS A O 1
ATOM 746 N N . GLY A 1 102 ? -18.992 -9.473 8.929 1.00 88.19 102 GLY A N 1
ATOM 747 C CA . GLY A 1 102 ? -19.675 -10.361 9.873 1.00 88.19 102 GLY A CA 1
ATOM 748 C C . GLY A 1 102 ? -18.919 -10.361 11.197 1.00 88.19 102 GLY A C 1
ATOM 749 O O . GLY A 1 102 ? -18.603 -9.288 11.703 1.00 88.19 102 GLY A O 1
ATOM 750 N N . ASP A 1 103 ? -18.556 -11.542 11.690 1.00 90.44 103 ASP A N 1
ATOM 751 C CA . ASP A 1 103 ? -17.793 -11.692 12.938 1.00 90.44 103 ASP A CA 1
ATOM 752 C C . ASP A 1 103 ? -16.281 -11.474 12.758 1.00 90.44 103 ASP A C 1
ATOM 754 O O . ASP A 1 103 ? -15.511 -11.563 13.713 1.00 90.44 103 ASP A O 1
ATOM 758 N N . LYS A 1 104 ? -15.833 -11.208 11.526 1.00 94.44 104 LYS A N 1
ATOM 759 C CA . LYS A 1 104 ? -14.427 -10.956 11.211 1.00 94.44 104 LYS A CA 1
ATOM 760 C C . LYS A 1 104 ? -14.138 -9.476 11.043 1.00 94.44 104 LYS A C 1
ATOM 762 O O . LYS A 1 104 ? -14.982 -8.702 10.590 1.00 94.44 104 LYS A O 1
ATOM 767 N N . LEU A 1 105 ? -12.893 -9.104 11.320 1.00 95.31 105 LEU A N 1
ATOM 768 C CA . LEU A 1 105 ? -12.370 -7.769 11.084 1.00 95.31 105 LEU A CA 1
ATOM 769 C C . LEU A 1 105 ? -11.144 -7.854 10.180 1.00 95.31 105 LEU A C 1
ATOM 771 O O . LEU A 1 105 ? -10.182 -8.556 10.486 1.00 95.31 105 LEU A O 1
ATOM 775 N N . TYR A 1 106 ? -11.176 -7.127 9.070 1.00 96.56 106 TYR A N 1
ATOM 776 C CA . TYR A 1 106 ? -10.061 -7.044 8.138 1.00 96.56 106 TYR A CA 1
ATOM 777 C C . TYR A 1 106 ? -9.492 -5.633 8.088 1.00 96.56 106 TYR A C 1
ATOM 779 O O . TYR A 1 106 ? -10.223 -4.656 8.215 1.00 96.56 106 TYR A O 1
ATOM 787 N N . ALA A 1 107 ? -8.193 -5.520 7.845 1.00 97.06 107 ALA A N 1
ATOM 788 C CA . ALA A 1 107 ? -7.544 -4.284 7.459 1.00 97.06 107 ALA A CA 1
ATOM 789 C C . ALA A 1 107 ? -6.868 -4.443 6.099 1.00 97.06 107 ALA A C 1
ATOM 791 O O . ALA A 1 107 ? -6.247 -5.470 5.837 1.00 97.06 107 ALA A O 1
ATOM 792 N N . VAL A 1 108 ? -6.978 -3.437 5.234 1.00 97.75 108 VAL A N 1
ATOM 793 C CA . VAL A 1 108 ? -6.196 -3.369 3.992 1.00 97.75 108 VAL A CA 1
ATOM 794 C C . VAL A 1 108 ? -5.251 -2.194 4.115 1.00 97.75 108 VAL A C 1
ATOM 796 O O . VAL A 1 108 ? -5.713 -1.056 4.151 1.00 97.75 108 VAL A O 1
ATOM 799 N N . THR A 1 109 ? -3.954 -2.480 4.176 1.00 97.75 109 THR A N 1
ATOM 800 C CA . THR A 1 109 ? -2.886 -1.476 4.158 1.00 97.75 109 THR A CA 1
ATOM 801 C C . THR A 1 109 ? -2.261 -1.452 2.776 1.00 97.75 109 THR A C 1
ATOM 803 O O . THR A 1 109 ? -1.889 -2.503 2.242 1.00 97.75 109 THR A O 1
ATOM 806 N N . GLN A 1 110 ? -2.148 -0.261 2.198 1.00 96.94 110 GLN A N 1
ATOM 807 C CA . GLN A 1 110 ? -1.411 -0.047 0.958 1.00 96.94 110 GLN A CA 1
ATOM 808 C C . GLN A 1 110 ? -0.021 0.523 1.226 1.00 96.94 110 GLN A C 1
ATOM 810 O O . GLN A 1 110 ? 0.217 1.117 2.274 1.00 96.94 110 GLN A O 1
ATOM 815 N N . PHE A 1 111 ? 0.876 0.323 0.268 1.00 96.44 111 PHE A N 1
ATOM 816 C CA . PHE A 1 111 ? 2.261 0.770 0.325 1.00 96.44 111 PHE A CA 1
ATOM 817 C C . PHE A 1 111 ? 2.554 1.637 -0.893 1.00 96.44 111 PHE A C 1
ATOM 819 O O . PHE A 1 111 ? 2.402 1.165 -2.028 1.00 96.44 111 PHE A O 1
ATOM 826 N N . GLU A 1 112 ? 2.914 2.894 -0.645 1.00 94.75 112 GLU A N 1
ATOM 827 C CA . GLU A 1 112 ? 3.072 3.963 -1.634 1.00 94.75 112 GLU A CA 1
ATOM 828 C C . GLU A 1 112 ? 4.425 3.845 -2.371 1.00 94.75 112 GLU A C 1
ATOM 830 O O . GLU A 1 112 ? 5.270 4.735 -2.391 1.00 94.75 112 GLU A O 1
ATOM 835 N N . ASP A 1 113 ? 4.647 2.686 -2.984 1.00 93.12 113 ASP A N 1
ATOM 836 C CA . ASP A 1 113 ? 5.835 2.350 -3.768 1.00 93.12 113 ASP A CA 1
ATOM 837 C C . ASP A 1 113 ? 5.494 2.232 -5.261 1.00 93.12 113 ASP A C 1
ATOM 839 O O . ASP A 1 113 ? 4.331 2.215 -5.673 1.00 93.12 113 ASP A O 1
ATOM 843 N N . ALA A 1 114 ? 6.518 2.085 -6.098 1.00 90.06 114 ALA A N 1
ATOM 844 C CA . ALA A 1 114 ? 6.391 1.656 -7.487 1.00 90.06 114 ALA A CA 1
ATOM 845 C C . ALA A 1 114 ? 7.305 0.431 -7.695 1.00 90.06 114 ALA A C 1
ATOM 847 O O . ALA A 1 114 ? 8.512 0.602 -7.760 1.00 90.06 114 ALA A O 1
ATOM 848 N N . PRO A 1 115 ? 6.799 -0.814 -7.777 1.00 89.38 115 PRO A N 1
ATOM 849 C CA . PRO A 1 115 ? 5.393 -1.196 -7.700 1.00 89.38 115 PRO A CA 1
ATOM 850 C C . PRO A 1 115 ? 4.806 -0.947 -6.318 1.00 89.38 115 PRO A C 1
ATOM 852 O O . PRO A 1 115 ? 5.451 -1.228 -5.317 1.00 89.38 115 PRO A O 1
ATOM 855 N N . GLY A 1 116 ? 3.554 -0.505 -6.276 1.00 92.44 116 GLY A N 1
ATOM 856 C CA . GLY A 1 116 ? 2.828 -0.398 -5.020 1.00 92.44 116 GLY A CA 1
ATOM 857 C C . GLY A 1 116 ? 2.412 -1.776 -4.516 1.00 92.44 116 GLY A C 1
ATOM 858 O O . GLY A 1 116 ? 2.203 -2.715 -5.295 1.00 92.44 116 GLY A O 1
ATOM 859 N N . GLY A 1 117 ? 2.274 -1.889 -3.200 1.00 93.44 117 GLY A N 1
ATOM 860 C CA . GLY A 1 117 ? 1.865 -3.112 -2.515 1.00 93.44 117 GLY A CA 1
ATOM 861 C C . GLY A 1 117 ? 0.531 -2.950 -1.800 1.00 93.44 117 GLY A C 1
ATOM 862 O O . GLY A 1 117 ? 0.127 -1.842 -1.454 1.00 93.44 117 GLY A O 1
ATOM 863 N N . ARG A 1 118 ? -0.148 -4.070 -1.539 1.00 95.69 118 ARG A N 1
ATOM 864 C CA . ARG A 1 118 ? -1.300 -4.129 -0.632 1.00 95.69 118 ARG A CA 1
ATOM 865 C C . ARG A 1 118 ? -1.280 -5.412 0.177 1.00 95.69 118 ARG A C 1
ATOM 867 O O . ARG A 1 118 ? -1.050 -6.492 -0.369 1.00 95.69 118 ARG A O 1
ATOM 874 N N . ILE A 1 119 ? -1.581 -5.289 1.463 1.00 96.50 119 ILE A N 1
ATOM 875 C CA . ILE A 1 119 ? -1.702 -6.415 2.385 1.00 96.50 119 ILE A CA 1
ATOM 876 C C . ILE A 1 119 ? -3.078 -6.394 3.027 1.00 96.50 119 ILE A C 1
ATOM 878 O O . ILE A 1 119 ? -3.528 -5.361 3.518 1.00 96.50 119 ILE A O 1
ATOM 882 N N . LEU A 1 120 ? -3.725 -7.557 3.021 1.00 97.50 120 LEU A N 1
ATOM 883 C CA . LEU A 1 120 ? -4.892 -7.839 3.837 1.00 97.50 120 LEU A CA 1
ATOM 884 C C . LEU A 1 120 ? -4.421 -8.421 5.168 1.00 97.50 120 LEU A C 1
ATOM 886 O O . LEU A 1 120 ? -3.715 -9.428 5.174 1.00 97.50 120 LEU A O 1
ATOM 890 N N . THR A 1 121 ? -4.868 -7.841 6.271 1.00 97.62 121 THR A N 1
ATOM 891 C CA . THR A 1 121 ? -4.617 -8.316 7.629 1.00 97.62 121 THR A CA 1
ATOM 892 C C . THR A 1 121 ? -5.940 -8.694 8.288 1.00 97.62 121 THR A C 1
ATOM 894 O O . THR A 1 121 ? -6.845 -7.871 8.357 1.00 97.62 121 THR A O 1
ATOM 897 N N . GLU A 1 122 ? -6.076 -9.927 8.767 1.00 97.44 122 GLU A N 1
ATOM 898 C CA . GLU A 1 122 ? -7.169 -10.334 9.657 1.00 97.44 122 GLU A CA 1
ATOM 899 C C . GLU A 1 122 ? -6.825 -9.911 11.089 1.00 97.44 122 GLU A C 1
ATOM 901 O O . GLU A 1 122 ? -5.707 -10.139 11.563 1.00 97.44 122 GLU A O 1
ATOM 906 N N . LEU A 1 123 ? -7.776 -9.275 11.766 1.00 97.38 123 LEU A N 1
ATOM 907 C CA . LEU A 1 123 ? -7.623 -8.716 13.102 1.00 97.38 123 LEU A CA 1
ATOM 908 C C . LEU A 1 123 ? -8.608 -9.376 14.068 1.00 97.38 123 LEU A C 1
ATOM 910 O O . LEU A 1 123 ? -9.764 -9.613 13.722 1.00 97.38 123 LEU A O 1
ATOM 914 N N . ALA A 1 124 ? -8.162 -9.619 15.297 1.00 97.00 124 ALA A N 1
ATOM 915 C CA . ALA A 1 124 ? -9.046 -9.878 16.426 1.00 97.00 124 ALA A CA 1
ATOM 916 C C . ALA A 1 124 ? -9.309 -8.568 17.170 1.00 97.00 124 ALA A C 1
ATOM 918 O O . ALA A 1 124 ? -8.424 -7.714 17.247 1.00 97.00 124 ALA A O 1
ATOM 919 N N . GLN A 1 125 ? -10.494 -8.443 17.766 1.00 95.81 125 GLN A N 1
ATOM 920 C CA . GLN A 1 125 ? -10.802 -7.393 18.729 1.00 95.81 125 GLN A CA 1
ATOM 921 C C . GLN A 1 125 ? -11.146 -8.029 20.078 1.00 95.81 125 GLN A C 1
ATOM 923 O O . GLN A 1 125 ? -12.074 -8.830 20.172 1.00 95.81 125 GLN A O 1
ATOM 928 N N . GLY A 1 126 ? -10.375 -7.698 21.113 1.00 94.94 126 GLY A N 1
ATOM 929 C CA . GLY A 1 126 ? -10.634 -8.137 22.482 1.00 94.94 126 GLY A CA 1
ATOM 930 C C . GLY A 1 126 ? -11.880 -7.475 23.075 1.00 94.94 126 GLY A C 1
ATOM 931 O O . GLY A 1 126 ? -12.360 -6.461 22.572 1.00 94.94 126 GLY A O 1
ATOM 932 N N . GLY A 1 127 ? -12.383 -8.012 24.192 1.00 95.06 127 GLY A N 1
ATOM 933 C CA . GLY A 1 127 ? -13.521 -7.421 24.914 1.00 95.06 127 GLY A CA 1
ATOM 934 C C . GLY A 1 127 ? -13.250 -6.013 25.467 1.00 95.06 127 GLY A C 1
ATOM 935 O O . GLY A 1 127 ? -14.185 -5.271 25.744 1.00 95.06 127 GLY A O 1
ATOM 936 N N . ASP A 1 128 ? -11.977 -5.627 25.582 1.00 90.38 128 ASP A N 1
ATOM 937 C CA . ASP A 1 128 ? -11.517 -4.276 25.925 1.00 90.38 128 ASP A CA 1
ATOM 938 C C . ASP A 1 128 ? -11.347 -3.362 24.694 1.00 90.38 128 ASP A C 1
ATOM 940 O O . ASP A 1 128 ? -10.844 -2.245 24.806 1.00 90.38 128 ASP A O 1
ATOM 944 N N . GLY A 1 129 ? -11.737 -3.838 23.508 1.00 90.69 129 GLY A N 1
ATOM 945 C CA . GLY A 1 129 ? -11.634 -3.123 22.242 1.00 90.69 129 GLY A CA 1
ATOM 946 C C . GLY A 1 129 ? -10.248 -3.158 21.596 1.00 90.69 129 GLY A C 1
ATOM 947 O O . GLY A 1 129 ? -10.113 -2.648 20.480 1.00 90.69 129 GLY A O 1
ATOM 948 N N . LYS A 1 130 ? -9.229 -3.759 22.233 1.00 92.88 130 LYS A N 1
ATOM 949 C CA . LYS A 1 130 ? -7.868 -3.812 21.678 1.00 92.88 130 LYS A CA 1
ATOM 950 C C . LYS A 1 130 ? -7.796 -4.718 20.459 1.00 92.88 130 LYS A C 1
ATOM 952 O O . LYS A 1 130 ? -8.328 -5.826 20.460 1.00 92.88 130 LYS A O 1
ATOM 957 N N . LEU A 1 131 ? -7.081 -4.251 19.441 1.00 95.94 131 LEU A N 1
ATOM 958 C CA . LEU A 1 131 ? -6.859 -4.990 18.205 1.00 95.94 131 LEU A CA 1
ATOM 959 C C . LEU A 1 131 ? -5.558 -5.797 18.270 1.00 95.94 131 LEU A C 1
ATOM 961 O O . LEU A 1 131 ? -4.548 -5.319 18.788 1.00 95.94 131 LEU A O 1
ATOM 965 N N . SER A 1 132 ? -5.565 -6.997 17.696 1.00 95.81 132 SER A N 1
ATOM 966 C CA . SER A 1 132 ? -4.366 -7.812 17.486 1.00 95.81 132 SER A CA 1
ATOM 967 C C . SER A 1 132 ? -4.384 -8.474 16.110 1.00 95.81 132 SER A C 1
ATOM 969 O O . SER A 1 132 ? -5.442 -8.735 15.541 1.00 95.81 132 SER A O 1
ATOM 971 N N . VAL A 1 133 ? -3.200 -8.717 15.543 1.00 96.44 133 VAL A N 1
ATOM 972 C CA . VAL A 1 133 ? -3.070 -9.354 14.226 1.00 96.44 133 VAL A CA 1
ATOM 973 C C . VAL A 1 133 ? -3.244 -10.865 14.346 1.00 96.44 133 VAL A C 1
ATOM 975 O O . VAL A 1 133 ? -2.477 -11.511 15.057 1.00 96.44 133 VAL A O 1
ATOM 978 N N . ILE A 1 134 ? -4.209 -11.417 13.606 1.00 96.06 134 ILE A N 1
ATOM 979 C CA . ILE A 1 134 ? -4.395 -12.863 13.429 1.00 96.06 134 ILE A CA 1
ATOM 980 C C . ILE A 1 134 ? -3.500 -13.360 12.292 1.00 96.06 134 ILE A C 1
ATOM 982 O O . ILE A 1 134 ? -2.724 -14.294 12.471 1.00 96.06 134 ILE A O 1
ATOM 986 N N . SER A 1 135 ? -3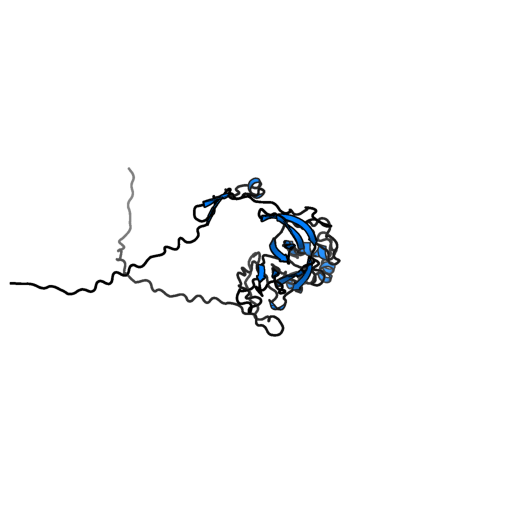.617 -12.749 11.110 1.00 95.38 135 SER A N 1
ATOM 987 C CA . SER A 1 135 ? -2.819 -13.120 9.939 1.00 95.38 135 SER A CA 1
ATOM 988 C C . SER A 1 135 ? -2.729 -11.982 8.926 1.00 95.38 135 SER A C 1
ATOM 990 O O . SER A 1 135 ? -3.562 -11.082 8.932 1.00 95.38 135 SER A O 1
ATOM 992 N N . SER A 1 136 ? -1.751 -12.044 8.029 1.00 95.06 136 SER A N 1
ATOM 993 C CA . SER A 1 136 ? -1.573 -11.130 6.907 1.00 95.06 136 SER A CA 1
ATOM 994 C C . SER A 1 136 ? -1.273 -11.904 5.628 1.00 95.06 136 SER A C 1
ATOM 996 O O . SER A 1 136 ? -0.529 -12.886 5.631 1.00 95.06 136 SER A O 1
ATOM 998 N N . LYS A 1 137 ? -1.825 -11.441 4.507 1.00 94.31 137 LYS A N 1
ATOM 999 C CA . LYS A 1 137 ? -1.522 -11.960 3.172 1.00 94.31 137 LYS A CA 1
ATOM 1000 C C . LYS A 1 137 ? -1.495 -10.846 2.141 1.00 94.31 137 LYS A C 1
ATOM 1002 O O . LYS A 1 137 ? -2.180 -9.833 2.276 1.00 94.31 137 LYS A O 1
ATOM 1007 N N . LEU A 1 138 ? -0.720 -11.058 1.088 1.00 93.38 138 LEU A N 1
ATOM 1008 C CA . LEU A 1 138 ? -0.660 -10.123 -0.026 1.00 93.38 138 LEU A CA 1
ATOM 1009 C C . LEU A 1 138 ? -1.962 -10.125 -0.817 1.00 93.38 138 LEU A C 1
ATOM 1011 O O . LEU A 1 138 ? -2.629 -11.151 -0.963 1.00 93.38 138 LEU A O 1
ATOM 1015 N N . ILE A 1 139 ? -2.298 -8.955 -1.342 1.00 95.31 139 ILE A N 1
ATOM 1016 C CA . ILE A 1 139 ? -3.396 -8.782 -2.281 1.00 95.31 139 ILE A CA 1
ATOM 1017 C C . ILE A 1 139 ? -2.822 -8.843 -3.692 1.00 95.31 139 ILE A C 1
ATOM 1019 O O . ILE A 1 139 ? -1.969 -8.035 -4.063 1.00 95.31 139 ILE A O 1
ATOM 1023 N N . ASP A 1 140 ? -3.303 -9.799 -4.483 1.00 92.88 140 ASP A N 1
ATOM 1024 C CA . ASP A 1 140 ? -2.882 -9.937 -5.871 1.00 92.88 140 ASP A CA 1
ATOM 1025 C C . ASP A 1 140 ? -3.424 -8.780 -6.728 1.00 92.88 140 ASP A C 1
ATOM 1027 O O . ASP A 1 140 ? -4.628 -8.535 -6.817 1.00 92.88 140 ASP A O 1
ATOM 1031 N N . THR A 1 141 ? -2.508 -8.071 -7.384 1.00 93.56 141 THR A N 1
ATOM 1032 C CA . THR A 1 141 ? -2.795 -6.961 -8.303 1.00 93.56 141 THR A CA 1
ATOM 1033 C C . THR A 1 141 ? -2.449 -7.308 -9.755 1.00 93.56 141 THR A C 1
ATOM 1035 O O . THR A 1 141 ? -2.530 -6.450 -10.639 1.00 93.56 141 THR A O 1
ATOM 1038 N N . SER A 1 142 ?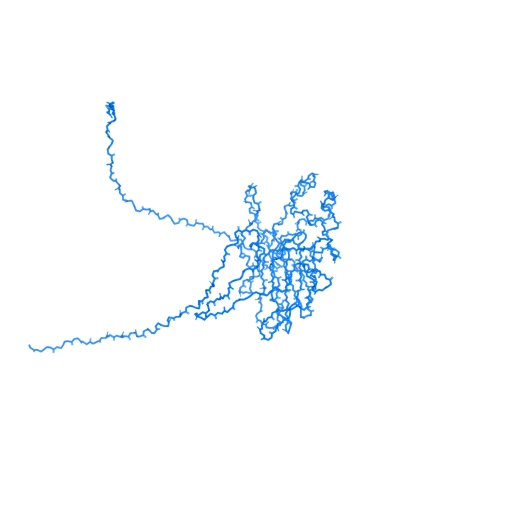 -2.067 -8.557 -10.042 1.00 92.06 142 SER A N 1
ATOM 1039 C CA . SER A 1 142 ? -1.663 -9.030 -11.371 1.00 92.06 142 SER A CA 1
ATOM 1040 C C . SER A 1 142 ? -2.733 -8.751 -12.433 1.00 92.06 142 SER A C 1
ATOM 1042 O O . SER A 1 142 ? -2.414 -8.213 -13.495 1.00 92.06 142 SER A O 1
ATOM 1044 N N . LYS A 1 143 ? -4.009 -8.989 -12.099 1.00 92.19 143 LYS A N 1
ATOM 1045 C CA . LYS A 1 143 ? -5.174 -8.777 -12.978 1.00 92.19 143 LYS A CA 1
ATOM 1046 C C . LYS A 1 143 ? -5.360 -7.327 -13.433 1.00 92.19 143 LYS A C 1
ATOM 1048 O O . LYS A 1 143 ? -5.962 -7.099 -14.476 1.00 92.19 143 LYS A O 1
ATOM 1053 N N . VAL A 1 144 ? -4.831 -6.356 -12.686 1.00 92.75 144 VAL A N 1
ATOM 1054 C CA . VAL A 1 144 ? -4.873 -4.924 -13.036 1.00 92.75 144 VAL A CA 1
ATOM 1055 C C . VAL A 1 144 ? -3.520 -4.382 -13.513 1.00 92.75 144 VAL A C 1
ATOM 1057 O O . VAL A 1 144 ? -3.372 -3.181 -13.725 1.00 92.75 144 VAL A O 1
ATOM 1060 N N . GLY A 1 145 ? -2.521 -5.252 -13.706 1.00 91.56 145 GLY A N 1
ATOM 1061 C CA . GLY A 1 145 ? -1.171 -4.858 -14.121 1.00 91.56 145 GLY A CA 1
ATOM 1062 C C . GLY A 1 145 ? -0.319 -4.252 -13.002 1.00 91.56 145 GLY A C 1
ATOM 1063 O O . GLY A 1 145 ? 0.702 -3.624 -13.285 1.00 91.56 145 GLY A O 1
ATOM 1064 N N . GLY A 1 146 ? -0.705 -4.452 -11.741 1.00 92.88 146 GLY A N 1
ATOM 1065 C CA . GLY A 1 146 ? -0.096 -3.794 -10.591 1.00 92.88 146 GLY A CA 1
ATOM 1066 C C . GLY A 1 146 ? -0.717 -2.442 -10.266 1.00 92.88 146 GLY A C 1
ATOM 1067 O O . GLY A 1 146 ? -1.524 -1.899 -11.025 1.00 92.88 146 GLY A O 1
ATOM 1068 N N . ILE A 1 147 ? -0.298 -1.906 -9.128 1.00 93.19 147 ILE A N 1
ATOM 1069 C CA . ILE A 1 147 ? -0.663 -0.571 -8.661 1.00 93.19 147 ILE A CA 1
ATOM 1070 C C . ILE A 1 147 ? 0.590 0.299 -8.542 1.00 93.19 147 ILE A C 1
ATOM 1072 O O . ILE A 1 147 ? 1.705 -0.223 -8.463 1.00 93.19 147 ILE A O 1
ATOM 1076 N N . TRP A 1 148 ? 0.403 1.611 -8.573 1.00 93.19 148 TRP A N 1
ATOM 1077 C CA . TRP A 1 148 ? 1.474 2.603 -8.602 1.00 93.19 148 TRP A CA 1
ATOM 1078 C C . TRP A 1 148 ? 1.263 3.644 -7.519 1.00 93.19 148 TRP A C 1
ATOM 1080 O O . TRP A 1 148 ? 0.212 4.272 -7.536 1.00 93.19 148 TRP A O 1
ATOM 1090 N N . GLN A 1 149 ? 2.235 3.810 -6.618 1.00 94.06 149 GLN A N 1
ATOM 1091 C CA . GLN A 1 149 ? 2.239 4.815 -5.545 1.00 94.06 149 GLN A CA 1
ATOM 1092 C C . GLN A 1 149 ? 0.826 5.079 -5.003 1.00 94.06 149 GLN A C 1
ATOM 1094 O O . GLN A 1 149 ? 0.282 6.170 -5.189 1.00 94.06 149 GLN A O 1
ATOM 1099 N N . PRO A 1 150 ? 0.157 4.033 -4.474 1.00 94.38 150 PRO A N 1
ATOM 1100 C CA . PRO A 1 150 ? -1.195 4.169 -3.973 1.00 94.38 150 PRO A CA 1
ATOM 1101 C C . PRO A 1 150 ? -1.174 5.084 -2.748 1.00 94.38 150 PRO A C 1
ATOM 1103 O O . PRO A 1 150 ? -0.653 4.705 -1.700 1.00 94.38 150 PRO A O 1
ATOM 1106 N N . SER A 1 151 ? -1.754 6.265 -2.906 1.00 92.62 151 SER A N 1
ATOM 1107 C CA . SER A 1 151 ? -1.796 7.319 -1.901 1.00 92.62 151 SER A CA 1
ATOM 1108 C C . SER A 1 151 ? -3.213 7.492 -1.375 1.00 92.62 151 SER A C 1
ATOM 1110 O O . SER A 1 151 ? -4.189 7.189 -2.080 1.00 92.62 151 SER A O 1
ATOM 1112 N N . ALA A 1 152 ? -3.285 7.916 -0.114 1.00 91.88 152 ALA A N 1
ATOM 1113 C CA . ALA A 1 152 ? -4.460 8.131 0.720 1.00 91.88 152 ALA A CA 1
ATOM 1114 C C . ALA A 1 152 ? -5.618 7.143 0.465 1.00 91.88 152 ALA A C 1
ATOM 1116 O O . ALA A 1 152 ? -5.488 6.062 -0.111 1.00 91.88 152 ALA A O 1
ATOM 1117 N N . GLY A 1 153 ? -6.807 7.461 0.960 1.00 90.25 153 GLY A N 1
ATOM 1118 C CA . GLY A 1 153 ? -7.968 6.653 0.629 1.00 90.25 153 GLY A CA 1
ATOM 1119 C C . GLY A 1 153 ? -9.156 6.861 1.530 1.00 90.25 153 GLY A C 1
ATOM 1120 O O . GLY A 1 153 ? -9.235 7.790 2.334 1.00 90.25 153 GLY A O 1
ATOM 1121 N N . SER A 1 154 ? -10.136 5.997 1.329 1.00 87.62 154 SER A N 1
ATOM 1122 C CA . SER A 1 154 ? -11.323 5.917 2.157 1.00 87.62 154 SER A CA 1
ATOM 1123 C C . SER A 1 154 ? -11.884 4.501 2.143 1.00 87.62 154 SER A C 1
ATOM 1125 O O . SER A 1 154 ? -11.524 3.666 1.310 1.00 87.62 154 SER A O 1
ATOM 1127 N N . VAL A 1 155 ? -12.776 4.233 3.092 1.00 88.31 155 VAL A N 1
ATOM 1128 C CA . VAL A 1 155 ? -13.693 3.102 2.985 1.00 88.31 155 VAL A CA 1
ATOM 1129 C C . VAL A 1 155 ? -14.940 3.603 2.275 1.00 88.31 155 VAL A C 1
ATOM 1131 O O . VAL A 1 155 ? -15.534 4.598 2.699 1.00 88.31 155 VAL A O 1
ATOM 1134 N N . THR A 1 156 ? -15.320 2.961 1.175 1.00 79.38 156 THR A N 1
ATOM 1135 C CA . THR A 1 156 ? -16.583 3.295 0.511 1.00 79.38 156 THR A CA 1
ATOM 1136 C C . THR A 1 156 ? -17.745 2.822 1.385 1.00 79.38 156 THR A C 1
ATOM 1138 O O . THR A 1 156 ? -17.666 1.756 1.977 1.00 79.38 156 THR A O 1
ATOM 1141 N N . ALA A 1 157 ? -18.801 3.630 1.498 1.00 68.44 157 ALA A N 1
ATOM 1142 C CA . ALA A 1 157 ? -19.995 3.314 2.290 1.00 68.44 157 ALA A CA 1
ATOM 1143 C C . ALA A 1 157 ? -21.254 3.547 1.443 1.00 68.44 157 ALA A C 1
ATOM 1145 O O . ALA A 1 157 ? -22.118 4.374 1.758 1.00 68.44 157 ALA A O 1
ATOM 1146 N N . TRP A 1 158 ? -21.318 2.881 0.287 1.00 57.41 158 TRP A N 1
ATOM 1147 C CA . TRP A 1 158 ? -22.371 3.141 -0.701 1.00 57.41 158 TRP A CA 1
ATOM 1148 C C . TRP A 1 158 ? -23.753 2.681 -0.224 1.00 57.41 158 TRP A C 1
ATOM 1150 O O . TRP A 1 158 ? -24.768 3.250 -0.619 1.00 57.41 158 TRP A O 1
ATOM 1160 N N . ASP A 1 159 ? -23.818 1.705 0.681 1.00 51.75 159 ASP A N 1
ATOM 1161 C CA . ASP A 1 159 ? -25.059 1.258 1.303 1.00 51.75 159 ASP A CA 1
ATOM 1162 C C . ASP A 1 159 ? -24.822 0.996 2.796 1.00 51.75 159 ASP A C 1
ATOM 1164 O O . ASP A 1 159 ? -23.848 0.374 3.187 1.00 51.75 159 ASP A O 1
ATOM 1168 N N . SER A 1 160 ? -25.696 1.534 3.646 1.00 52.69 160 SER A N 1
ATOM 1169 C CA . SER A 1 160 ? -25.575 1.449 5.111 1.00 52.69 160 SER A CA 1
ATOM 1170 C C . SER A 1 160 ? -26.318 0.234 5.674 1.00 52.69 160 SER A C 1
ATOM 1172 O O . SER A 1 160 ? -26.538 0.142 6.880 1.00 52.69 160 SER A O 1
ATOM 1174 N N . ARG A 1 161 ? -26.776 -0.669 4.800 1.00 54.03 161 ARG A N 1
ATOM 1175 C CA . ARG A 1 161 ? -27.454 -1.906 5.179 1.00 54.03 161 ARG A CA 1
ATOM 1176 C C . ARG A 1 161 ? -26.427 -3.016 5.432 1.00 54.03 161 ARG A C 1
ATOM 1178 O O . ARG A 1 161 ? -25.604 -3.276 4.549 1.00 54.03 161 ARG A O 1
ATOM 1185 N N . PRO A 1 162 ? -26.506 -3.717 6.577 1.00 47.09 162 PRO A N 1
ATOM 1186 C CA . PRO A 1 162 ? -25.673 -4.884 6.845 1.00 47.09 162 PRO A CA 1
ATOM 1187 C C . PRO A 1 162 ? -25.779 -5.909 5.709 1.00 47.09 162 PRO A C 1
ATOM 1189 O O . PRO A 1 162 ? -26.881 -6.217 5.257 1.00 47.09 162 PRO A O 1
ATOM 1192 N N . GLY A 1 163 ? -24.648 -6.436 5.235 1.00 48.34 163 GLY A N 1
ATOM 1193 C CA . GLY A 1 163 ? -24.636 -7.488 4.210 1.00 48.34 163 GLY A CA 1
ATOM 1194 C C . GLY A 1 163 ? -24.722 -7.018 2.758 1.00 48.34 163 GLY A C 1
ATOM 1195 O O . GLY A 1 163 ? -24.795 -7.854 1.859 1.00 48.34 163 GLY A O 1
ATOM 1196 N N . THR A 1 164 ? -24.693 -5.710 2.497 1.00 51.03 164 THR A N 1
ATOM 1197 C CA . THR A 1 164 ? -24.632 -5.177 1.128 1.00 51.03 164 THR A CA 1
ATOM 1198 C C . THR A 1 164 ? -23.182 -4.924 0.697 1.00 51.03 164 THR A C 1
ATOM 1200 O O . THR A 1 164 ? -22.315 -4.614 1.505 1.00 51.03 164 THR A O 1
ATOM 1203 N N . ALA A 1 165 ? -22.884 -5.148 -0.585 1.00 50.47 165 ALA A N 1
ATOM 1204 C CA . ALA A 1 165 ? -21.540 -5.424 -1.112 1.00 50.47 165 ALA A CA 1
ATOM 1205 C C . ALA A 1 165 ? -20.524 -4.250 -1.145 1.00 50.47 165 ALA A C 1
ATOM 1207 O O . ALA A 1 165 ? -19.586 -4.302 -1.935 1.00 50.47 165 ALA A O 1
ATOM 1208 N N . TRP A 1 166 ? -20.676 -3.196 -0.337 1.00 63.31 166 TRP A N 1
ATOM 1209 C CA . TRP A 1 166 ? -19.941 -1.934 -0.533 1.00 63.31 166 TRP A CA 1
ATOM 1210 C C . TRP A 1 166 ? -19.424 -1.301 0.765 1.00 63.31 166 TRP A C 1
ATOM 1212 O O . TRP A 1 166 ? -19.789 -0.176 1.097 1.00 63.31 166 TRP A O 1
ATOM 1222 N N . ASP A 1 167 ? -18.531 -2.061 1.409 1.00 78.56 167 ASP A N 1
ATOM 1223 C CA . ASP A 1 167 ? -17.446 -1.617 2.294 1.00 78.56 167 ASP A CA 1
ATOM 1224 C C . ASP A 1 167 ? -16.139 -2.046 1.617 1.00 78.56 167 ASP A C 1
ATOM 1226 O O . ASP A 1 167 ? -15.720 -3.207 1.758 1.00 78.56 167 ASP A O 1
ATOM 1230 N N . THR A 1 168 ? -15.555 -1.172 0.798 1.00 87.38 168 THR A N 1
ATOM 1231 C CA . THR A 1 168 ? -14.338 -1.449 0.011 1.00 87.38 168 THR A CA 1
ATOM 1232 C C . THR A 1 168 ? -13.242 -0.444 0.344 1.00 87.38 168 THR A C 1
ATOM 1234 O O . THR A 1 168 ? -13.513 0.689 0.737 1.00 87.38 168 THR A O 1
ATOM 1237 N N . HIS A 1 169 ? -11.990 -0.856 0.177 1.00 93.69 169 HIS A N 1
ATOM 1238 C CA . HIS A 1 169 ? -10.837 0.028 0.291 1.00 93.69 169 HIS A CA 1
ATOM 1239 C C . HIS A 1 169 ? -10.634 0.749 -1.044 1.00 93.69 169 HIS A C 1
ATOM 1241 O O . HIS A 1 169 ? -10.266 0.099 -2.026 1.00 93.69 169 HIS A O 1
ATOM 1247 N N . ILE A 1 170 ? -10.849 2.064 -1.099 1.00 91.81 170 ILE A N 1
ATOM 1248 C CA . ILE A 1 170 ? -10.577 2.871 -2.295 1.00 91.81 170 ILE A CA 1
ATOM 1249 C C . ILE A 1 170 ? -9.409 3.827 -2.050 1.00 91.81 170 ILE A C 1
ATOM 1251 O O . ILE A 1 170 ? -9.357 4.509 -1.030 1.00 91.81 170 ILE A O 1
ATOM 1255 N N . ALA A 1 171 ? -8.492 3.887 -3.010 1.00 92.62 171 ALA A N 1
ATOM 1256 C CA . ALA A 1 171 ? -7.350 4.797 -3.021 1.00 92.62 171 ALA A CA 1
ATOM 1257 C C . ALA A 1 171 ? -7.101 5.331 -4.432 1.00 92.62 171 ALA A C 1
ATOM 1259 O O . ALA A 1 171 ? -7.861 5.024 -5.357 1.00 92.62 171 ALA A O 1
ATOM 1260 N N . SER A 1 172 ? -6.050 6.124 -4.611 1.00 91.19 172 SER A N 1
ATOM 1261 C CA . SER A 1 172 ? -5.641 6.633 -5.919 1.00 91.19 172 SER A CA 1
ATOM 1262 C C . SER A 1 172 ? -4.150 6.456 -6.156 1.00 91.19 172 SER A C 1
ATOM 1264 O O . SER A 1 172 ? -3.362 6.472 -5.224 1.00 91.19 172 SER A O 1
ATOM 1266 N N . GLU A 1 173 ? -3.773 6.240 -7.411 1.00 93.56 173 GLU A N 1
ATOM 1267 C CA . GLU A 1 173 ? -2.369 6.199 -7.818 1.00 93.56 173 GLU A CA 1
ATOM 1268 C C . GLU A 1 173 ? -1.850 7.633 -8.031 1.00 93.56 173 GLU A C 1
ATOM 1270 O O . GLU A 1 173 ? -2.387 8.366 -8.869 1.00 93.56 173 GLU A O 1
ATOM 1275 N N . GLU A 1 174 ? -0.812 8.033 -7.291 1.00 88.75 174 GLU A N 1
ATOM 1276 C CA . GLU A 1 174 ? -0.202 9.366 -7.387 1.00 88.75 174 GLU A CA 1
ATOM 1277 C C . GLU A 1 174 ? 0.991 9.389 -8.368 1.00 88.75 174 GLU A C 1
ATOM 1279 O O . GLU A 1 174 ? 1.538 8.358 -8.746 1.00 88.75 174 GLU A O 1
ATOM 1284 N N . TYR A 1 175 ? 1.352 10.578 -8.859 1.00 86.56 175 TYR A N 1
ATOM 1285 C CA . TYR A 1 175 ? 2.500 10.862 -9.728 1.00 86.56 175 TYR A CA 1
ATOM 1286 C C . TYR A 1 175 ? 2.682 9.909 -10.926 1.00 86.56 175 TYR A C 1
ATOM 1288 O O . TYR A 1 175 ? 3.801 9.460 -11.194 1.00 86.56 175 TYR A O 1
ATOM 1296 N N . PRO A 1 176 ? 1.633 9.603 -11.716 1.00 85.56 176 PRO A N 1
ATOM 1297 C CA . PRO A 1 176 ? 1.804 8.712 -12.852 1.00 85.56 176 PRO A CA 1
ATOM 1298 C C . PRO A 1 176 ? 2.773 9.334 -13.863 1.00 85.56 176 PRO A C 1
ATOM 1300 O O . PRO A 1 176 ? 2.531 10.431 -14.382 1.00 85.56 176 PRO A O 1
ATOM 1303 N N . HIS A 1 177 ? 3.859 8.628 -14.184 1.00 85.69 177 HIS A N 1
ATOM 1304 C CA . HIS A 1 177 ? 4.887 9.191 -15.057 1.00 85.69 177 HIS A CA 1
ATOM 1305 C C . HIS A 1 177 ? 4.359 9.564 -16.441 1.00 85.69 177 HIS A C 1
ATOM 1307 O O . HIS A 1 177 ? 3.456 8.940 -17.015 1.00 85.69 177 HIS A O 1
ATOM 1313 N N . GLN A 1 178 ? 4.956 10.615 -16.994 1.00 86.31 178 GLN A N 1
ATOM 1314 C CA . GLN A 1 178 ? 4.646 11.091 -18.330 1.00 86.31 178 GLN A CA 1
ATOM 1315 C C . GLN A 1 178 ? 5.275 10.154 -19.363 1.00 86.31 178 GLN A C 1
ATOM 1317 O O . GLN A 1 178 ? 6.496 10.032 -19.428 1.00 86.31 178 GLN A O 1
ATOM 1322 N N . ALA A 1 179 ? 4.448 9.532 -20.207 1.00 90.81 179 ALA A N 1
ATOM 1323 C CA . ALA A 1 179 ? 4.917 8.598 -21.234 1.00 90.81 179 ALA A CA 1
ATOM 1324 C C . ALA A 1 179 ? 5.969 9.218 -22.165 1.00 90.81 179 ALA A C 1
ATOM 1326 O O . ALA A 1 179 ? 6.975 8.584 -22.461 1.00 90.81 179 ALA A O 1
ATOM 1327 N N . ARG A 1 180 ? 5.799 10.501 -22.511 1.00 91.75 180 ARG A N 1
ATOM 1328 C CA . ARG A 1 180 ? 6.743 11.252 -23.348 1.00 91.75 180 ARG A CA 1
ATOM 1329 C C . ARG A 1 180 ? 8.162 11.289 -22.774 1.00 91.75 180 ARG A C 1
ATOM 1331 O O . ARG A 1 180 ? 9.110 11.283 -23.545 1.00 91.75 180 ARG A O 1
ATOM 1338 N N . VAL A 1 181 ? 8.321 11.327 -21.447 1.00 90.94 181 VAL A N 1
ATOM 1339 C CA . VAL A 1 181 ? 9.651 11.312 -20.809 1.00 90.94 181 VAL A CA 1
ATOM 1340 C C . VAL A 1 181 ? 10.329 9.963 -21.051 1.00 90.94 181 VAL A C 1
ATOM 1342 O O . VAL A 1 181 ? 11.486 9.916 -21.449 1.00 90.94 181 VAL A O 1
ATOM 1345 N N . ILE A 1 182 ? 9.579 8.869 -20.906 1.00 92.88 182 ILE A N 1
ATOM 1346 C CA . ILE A 1 182 ? 10.079 7.508 -21.139 1.00 92.88 182 ILE A CA 1
ATOM 1347 C C . ILE A 1 182 ? 10.365 7.273 -22.627 1.00 92.88 182 ILE A C 1
ATOM 1349 O O . ILE A 1 182 ? 11.342 6.610 -22.964 1.00 92.88 182 ILE A O 1
ATOM 1353 N N . GLU A 1 183 ? 9.548 7.818 -23.529 1.00 93.44 183 GLU A N 1
ATOM 1354 C CA . GLU A 1 183 ? 9.753 7.745 -24.984 1.00 93.44 183 GLU A CA 1
ATOM 1355 C C . GLU A 1 183 ? 10.960 8.568 -25.453 1.00 93.44 183 GLU A C 1
ATOM 1357 O O . GLU A 1 183 ? 11.687 8.130 -26.338 1.00 93.44 183 GLU A O 1
ATOM 1362 N N . ALA A 1 184 ? 11.197 9.739 -24.857 1.00 95.44 184 ALA A N 1
ATOM 1363 C CA . ALA A 1 184 ? 12.277 10.643 -25.253 1.00 95.44 184 ALA A CA 1
ATOM 1364 C C . ALA A 1 184 ? 13.645 10.297 -24.641 1.00 95.44 184 ALA A C 1
ATOM 1366 O O . ALA A 1 184 ? 14.661 10.779 -25.146 1.00 95.44 184 ALA A O 1
ATOM 1367 N N . ALA A 1 185 ? 13.678 9.493 -23.573 1.00 96.44 185 ALA A N 1
ATOM 1368 C CA . ALA A 1 185 ? 14.913 9.029 -22.944 1.00 96.44 185 ALA A CA 1
ATOM 1369 C C . ALA A 1 185 ? 15.857 8.370 -23.969 1.00 96.44 185 ALA A C 1
ATOM 1371 O O . ALA A 1 185 ? 15.423 7.642 -24.866 1.00 96.44 185 ALA A O 1
ATOM 1372 N N . LYS A 1 186 ? 17.156 8.616 -23.851 1.00 97.00 186 LYS A N 1
ATOM 1373 C CA . LYS A 1 186 ? 18.194 7.975 -24.672 1.00 97.00 186 LYS A CA 1
ATOM 1374 C C . LYS A 1 186 ? 18.930 6.910 -23.872 1.00 97.00 186 LYS A C 1
ATOM 1376 O O . LYS A 1 186 ? 19.285 5.874 -24.420 1.00 97.00 186 LYS A O 1
ATOM 1381 N N . GLU A 1 187 ? 19.070 7.148 -22.575 1.00 95.25 187 GLU A N 1
ATOM 1382 C CA . GLU A 1 187 ? 19.739 6.285 -21.607 1.00 95.25 187 GLU A CA 1
ATOM 1383 C C . GLU A 1 187 ? 18.802 6.030 -20.410 1.00 95.25 187 GLU A C 1
ATOM 1385 O O . GLU A 1 187 ? 17.845 6.773 -20.180 1.00 95.25 187 GLU A O 1
ATOM 1390 N N . VAL A 1 188 ? 19.074 5.004 -19.595 1.00 94.81 188 VAL A N 1
ATOM 1391 C CA . VAL A 1 188 ? 18.288 4.741 -18.365 1.00 94.81 188 VAL A CA 1
ATOM 1392 C C . VAL A 1 188 ? 18.389 5.901 -17.369 1.00 94.81 188 VAL A C 1
ATOM 1394 O O . VAL A 1 188 ? 17.417 6.206 -16.685 1.00 94.81 188 VAL A O 1
ATOM 1397 N N . THR A 1 189 ? 19.532 6.588 -17.330 1.00 94.12 189 THR A N 1
ATOM 1398 C CA . THR A 1 189 ? 19.776 7.750 -16.460 1.00 94.12 189 THR A CA 1
ATOM 1399 C C . THR A 1 189 ? 18.924 8.973 -16.804 1.00 94.12 189 THR A C 1
ATOM 1401 O O . THR A 1 189 ? 18.859 9.897 -16.000 1.00 94.12 189 THR A O 1
ATOM 1404 N N . ASP A 1 190 ? 18.266 8.989 -17.968 1.00 94.62 190 ASP A N 1
ATOM 1405 C CA . ASP A 1 190 ? 17.319 10.049 -18.337 1.00 94.62 190 ASP A CA 1
ATOM 1406 C C . ASP A 1 190 ? 15.935 9.850 -17.689 1.00 94.62 190 ASP A C 1
ATOM 1408 O O . ASP A 1 190 ? 15.095 10.754 -17.710 1.00 94.62 190 ASP A O 1
ATOM 1412 N N . LEU A 1 191 ? 15.660 8.659 -17.144 1.00 92.19 191 LEU A N 1
ATOM 1413 C CA . LEU A 1 191 ? 14.422 8.364 -16.426 1.00 92.19 191 LEU A CA 1
ATOM 1414 C C . LEU A 1 191 ? 14.470 8.949 -15.008 1.00 92.19 191 LEU A C 1
ATOM 1416 O O . LEU A 1 191 ? 15.531 9.078 -14.400 1.00 92.19 191 LEU A O 1
ATOM 1420 N N . GLN A 1 192 ? 13.301 9.278 -14.455 1.00 88.38 192 GLN A N 1
ATOM 1421 C CA . GLN A 1 192 ? 13.219 9.753 -13.074 1.00 88.38 192 GLN A CA 1
ATOM 1422 C C . GLN A 1 192 ? 13.574 8.610 -12.114 1.00 88.38 192 GLN A C 1
ATOM 1424 O O . GLN A 1 192 ? 13.186 7.462 -12.334 1.00 88.38 192 GLN A O 1
ATOM 1429 N N . GLU A 1 193 ? 14.311 8.920 -11.047 1.00 86.25 193 GLU A N 1
ATOM 1430 C CA . GLU A 1 193 ? 14.804 7.916 -10.094 1.00 86.25 193 GLU A CA 1
ATOM 1431 C C . GLU A 1 193 ? 13.660 7.124 -9.445 1.00 86.25 193 GLU A C 1
ATOM 1433 O O . GLU A 1 193 ? 13.759 5.911 -9.279 1.00 86.25 193 GLU A O 1
ATOM 1438 N N . ASP A 1 194 ? 12.533 7.778 -9.163 1.00 86.25 194 ASP A N 1
ATOM 1439 C CA . ASP A 1 194 ? 11.323 7.149 -8.630 1.00 86.25 194 ASP A CA 1
ATOM 1440 C C . ASP A 1 194 ? 10.555 6.306 -9.664 1.00 86.25 194 ASP A C 1
ATOM 1442 O O . ASP A 1 194 ? 9.706 5.499 -9.281 1.00 86.25 194 ASP A O 1
ATOM 1446 N N . THR A 1 195 ? 10.901 6.395 -10.955 1.00 87.50 195 THR A N 1
ATOM 1447 C CA . THR A 1 195 ? 10.392 5.481 -11.984 1.00 87.50 195 THR A CA 1
ATOM 1448 C C . THR A 1 195 ? 11.047 4.110 -11.896 1.00 87.50 195 THR A C 1
ATOM 1450 O O . THR A 1 195 ? 10.376 3.094 -12.069 1.00 87.50 195 THR A O 1
ATOM 1453 N N . LEU A 1 196 ? 12.360 4.061 -11.664 1.00 90.69 196 LEU A N 1
ATOM 1454 C CA . LEU A 1 196 ? 13.169 2.853 -11.849 1.00 90.69 196 LEU A CA 1
ATOM 1455 C C . LEU A 1 196 ? 12.728 1.655 -10.986 1.00 90.69 196 LEU A C 1
ATOM 1457 O O . LEU A 1 196 ? 12.725 0.536 -11.507 1.00 90.69 196 LEU A O 1
ATOM 1461 N N . PRO A 1 197 ? 12.301 1.826 -9.717 1.00 91.38 197 PRO A N 1
ATOM 1462 C CA . PRO A 1 197 ? 11.892 0.710 -8.869 1.00 91.38 197 PRO A CA 1
ATOM 1463 C C . PRO A 1 197 ? 10.771 -0.163 -9.463 1.00 91.38 197 PRO A C 1
ATOM 1465 O O . PRO A 1 197 ? 10.751 -1.372 -9.199 1.00 91.38 197 PRO A O 1
ATOM 1468 N N . ILE A 1 198 ? 9.915 0.379 -10.349 1.00 92.25 198 ILE A N 1
ATOM 1469 C CA . ILE A 1 198 ? 8.845 -0.394 -11.006 1.00 92.25 198 ILE A CA 1
ATOM 1470 C C . ILE A 1 198 ? 9.396 -1.538 -11.860 1.00 92.25 198 ILE A C 1
ATOM 1472 O O . ILE A 1 198 ? 8.718 -2.549 -12.053 1.00 92.25 198 ILE A O 1
ATOM 1476 N N . ALA A 1 199 ? 10.632 -1.413 -12.347 1.00 93.81 199 ALA A N 1
ATOM 1477 C CA . ALA A 1 199 ? 11.293 -2.411 -13.176 1.00 93.81 199 ALA A CA 1
ATOM 1478 C C . ALA A 1 199 ? 11.369 -3.777 -12.473 1.00 93.81 199 ALA A C 1
ATOM 1480 O O . ALA A 1 199 ? 11.114 -4.811 -13.099 1.00 93.81 199 ALA A O 1
ATOM 1481 N N . ARG A 1 200 ? 11.568 -3.776 -11.145 1.00 92.75 200 ARG A N 1
ATOM 1482 C CA . ARG A 1 200 ? 11.602 -4.993 -10.315 1.00 92.75 200 ARG A CA 1
ATOM 1483 C C . ARG A 1 200 ? 10.319 -5.804 -10.421 1.00 92.75 200 ARG A C 1
ATOM 1485 O O . ARG A 1 200 ? 10.347 -7.034 -10.395 1.00 92.75 200 ARG A O 1
ATOM 1492 N N . ARG A 1 201 ? 9.181 -5.130 -10.622 1.00 92.56 201 ARG A N 1
ATOM 1493 C CA . ARG A 1 201 ? 7.890 -5.786 -10.849 1.00 92.56 201 ARG A CA 1
ATOM 1494 C C . ARG A 1 201 ? 7.935 -6.707 -12.069 1.00 92.56 201 ARG A C 1
ATOM 1496 O O . ARG A 1 201 ? 7.260 -7.730 -12.095 1.00 92.56 201 ARG A O 1
ATOM 1503 N N . PHE A 1 202 ? 8.698 -6.340 -13.088 1.00 94.06 202 PHE A N 1
ATOM 1504 C CA . PHE A 1 202 ? 8.802 -7.071 -14.346 1.00 94.06 202 PHE A CA 1
ATOM 1505 C C . PHE A 1 202 ? 9.993 -8.035 -14.389 1.00 94.06 202 PHE A C 1
ATOM 1507 O O . PHE A 1 202 ? 10.262 -8.602 -15.442 1.00 94.06 202 PHE A O 1
ATOM 1514 N N . GLY A 1 203 ? 10.685 -8.239 -13.261 1.00 92.50 203 GLY A N 1
ATOM 1515 C CA . GLY A 1 203 ? 11.888 -9.070 -13.200 1.00 92.50 203 GLY A CA 1
ATOM 1516 C C . GLY A 1 203 ? 13.126 -8.395 -13.791 1.00 92.50 203 GLY A C 1
ATOM 1517 O O . GLY A 1 203 ? 14.107 -9.075 -14.072 1.00 92.50 203 GLY A O 1
ATOM 1518 N N . LEU A 1 204 ? 13.078 -7.077 -13.994 1.00 94.12 204 LEU A N 1
ATOM 1519 C CA . LEU A 1 204 ? 14.223 -6.280 -14.412 1.00 94.12 204 LEU A CA 1
ATOM 1520 C C . LEU A 1 204 ? 14.927 -5.716 -13.177 1.00 94.12 204 LEU A C 1
ATOM 1522 O O . LEU A 1 204 ? 14.271 -5.294 -12.222 1.00 94.12 204 LEU A O 1
ATOM 1526 N N . ASP A 1 205 ? 16.254 -5.679 -13.210 1.00 92.62 205 ASP A N 1
ATOM 1527 C CA . ASP A 1 205 ? 17.059 -5.026 -12.183 1.00 92.62 205 ASP A CA 1
ATOM 1528 C C . ASP A 1 205 ? 17.273 -3.546 -12.554 1.00 92.62 205 ASP A C 1
ATOM 1530 O O . ASP A 1 205 ? 17.902 -3.269 -13.578 1.00 92.62 205 ASP A O 1
ATOM 1534 N N . PRO A 1 206 ? 16.784 -2.585 -11.744 1.00 91.69 206 PRO A N 1
ATOM 1535 C CA . PRO A 1 206 ? 16.978 -1.157 -11.986 1.00 91.69 206 PRO A CA 1
ATOM 1536 C C . PRO A 1 206 ? 18.436 -0.737 -12.205 1.00 91.69 206 PRO A C 1
ATOM 1538 O O . PRO A 1 206 ? 18.672 0.247 -12.900 1.00 91.69 206 PRO A O 1
ATOM 1541 N N . ALA A 1 207 ? 19.400 -1.456 -11.618 1.00 92.31 207 ALA A N 1
ATOM 1542 C CA . ALA A 1 207 ? 20.819 -1.122 -11.713 1.00 92.31 207 ALA A CA 1
ATOM 1543 C C . ALA A 1 207 ? 21.472 -1.582 -13.026 1.00 92.31 207 ALA A C 1
ATOM 1545 O O . ALA A 1 207 ? 22.509 -1.046 -13.409 1.00 92.31 207 ALA A O 1
ATOM 1546 N N . THR A 1 208 ? 20.896 -2.579 -13.706 1.00 94.88 208 THR A N 1
ATOM 1547 C CA . THR A 1 208 ? 21.536 -3.251 -14.852 1.00 94.88 208 THR A CA 1
ATOM 1548 C C . THR A 1 208 ? 20.641 -3.391 -16.085 1.00 94.88 208 THR A C 1
ATOM 1550 O O . THR A 1 208 ? 21.108 -3.828 -17.137 1.00 94.88 208 THR A O 1
ATOM 1553 N N . MET A 1 209 ? 19.361 -3.018 -15.999 1.00 96.12 209 MET A N 1
ATOM 1554 C CA . MET A 1 209 ? 18.429 -3.090 -17.124 1.00 96.12 209 MET A CA 1
ATOM 1555 C C . MET A 1 209 ? 18.831 -2.176 -18.286 1.00 96.12 209 MET A C 1
ATOM 1557 O O . MET A 1 209 ? 19.427 -1.118 -18.101 1.00 96.12 209 MET A O 1
ATOM 1561 N N . THR A 1 210 ? 18.413 -2.544 -19.497 1.00 97.12 210 THR A N 1
ATOM 1562 C CA . THR A 1 210 ? 18.478 -1.652 -20.658 1.00 97.12 210 THR A CA 1
ATOM 1563 C C . THR A 1 210 ? 17.191 -0.843 -20.790 1.00 97.12 210 THR A C 1
ATOM 1565 O O . THR A 1 210 ? 16.109 -1.283 -20.383 1.00 97.12 210 THR A O 1
ATOM 1568 N N . LEU A 1 211 ? 17.288 0.331 -21.416 1.00 97.00 211 LEU A N 1
ATOM 1569 C CA . LEU A 1 211 ? 16.127 1.177 -21.689 1.00 97.00 211 LEU A CA 1
ATOM 1570 C C . LEU A 1 211 ? 15.086 0.462 -22.571 1.00 97.00 211 LEU A C 1
ATOM 1572 O O . LEU A 1 211 ? 13.886 0.582 -22.327 1.00 97.00 211 LEU A O 1
ATOM 1576 N N . ASP A 1 212 ? 15.529 -0.334 -23.546 1.00 97.12 212 ASP A N 1
ATOM 1577 C CA . ASP A 1 212 ? 14.634 -1.102 -24.419 1.00 97.12 212 ASP A CA 1
ATOM 1578 C C . ASP A 1 212 ? 13.880 -2.195 -23.658 1.00 97.12 212 ASP A C 1
ATOM 1580 O O . ASP A 1 212 ? 12.663 -2.324 -23.807 1.00 97.12 212 ASP A O 1
ATOM 1584 N N . ALA A 1 213 ? 14.565 -2.941 -22.782 1.00 97.50 213 ALA A N 1
ATOM 1585 C CA . ALA A 1 213 ? 13.912 -3.935 -21.933 1.00 97.50 213 ALA A CA 1
ATOM 1586 C C . ALA A 1 213 ? 12.860 -3.280 -21.024 1.00 97.50 213 ALA A C 1
ATOM 1588 O O . ALA A 1 213 ? 11.745 -3.792 -20.889 1.00 97.50 213 ALA A O 1
ATOM 1589 N N . PHE A 1 214 ? 13.185 -2.113 -20.457 1.00 96.69 214 PHE A N 1
ATOM 1590 C CA . PHE A 1 214 ? 12.251 -1.341 -19.646 1.00 96.69 214 PHE A CA 1
ATOM 1591 C C . PHE A 1 214 ? 11.018 -0.896 -20.448 1.00 96.69 214 PHE A C 1
ATOM 1593 O O . PHE A 1 214 ? 9.895 -1.107 -19.995 1.00 96.69 214 PHE A O 1
ATOM 1600 N N . ARG A 1 215 ? 11.198 -0.357 -21.661 1.00 95.75 215 ARG A N 1
ATOM 1601 C CA . ARG A 1 215 ? 10.101 0.085 -22.545 1.00 95.75 215 ARG A CA 1
ATOM 1602 C C . ARG A 1 215 ? 9.193 -1.050 -23.013 1.00 95.75 215 ARG A C 1
ATOM 1604 O O . ARG A 1 215 ? 7.993 -0.844 -23.163 1.00 95.75 215 ARG A O 1
ATOM 1611 N N . ILE A 1 216 ? 9.745 -2.244 -23.229 1.00 95.94 216 ILE A N 1
ATOM 1612 C CA . ILE A 1 216 ? 8.957 -3.438 -23.569 1.00 95.94 216 ILE A CA 1
ATOM 1613 C C . ILE A 1 216 ? 8.081 -3.860 -22.382 1.00 95.94 216 ILE A C 1
ATOM 1615 O O . ILE A 1 216 ? 6.932 -4.270 -22.558 1.00 95.94 216 ILE A O 1
ATOM 1619 N N . ALA A 1 217 ? 8.620 -3.777 -21.165 1.00 95.00 217 ALA A N 1
ATOM 1620 C CA . ALA A 1 217 ? 7.954 -4.267 -19.966 1.00 95.00 217 ALA A CA 1
ATOM 1621 C C . ALA A 1 217 ? 6.944 -3.271 -19.367 1.00 95.00 217 ALA A C 1
ATOM 1623 O O . ALA A 1 217 ? 5.844 -3.664 -18.959 1.00 95.00 217 ALA A O 1
ATOM 1624 N N . PHE A 1 218 ? 7.314 -1.992 -19.293 1.00 94.62 218 PHE A N 1
ATOM 1625 C CA . PHE A 1 218 ? 6.581 -0.958 -18.574 1.00 94.62 218 PHE A CA 1
ATOM 1626 C C . PHE A 1 218 ? 5.713 -0.111 -19.505 1.00 94.62 218 PHE A C 1
ATOM 1628 O O . PHE A 1 218 ? 6.189 0.515 -20.446 1.00 94.62 218 PHE A O 1
ATOM 1635 N N . ASN A 1 219 ? 4.420 -0.034 -19.181 1.00 93.44 219 ASN A N 1
ATOM 1636 C CA . ASN A 1 219 ? 3.482 0.855 -19.855 1.00 93.44 219 ASN A CA 1
ATOM 1637 C C . ASN A 1 219 ? 2.951 1.913 -18.864 1.00 93.44 219 ASN A C 1
ATOM 1639 O O . ASN A 1 219 ? 2.103 1.576 -18.029 1.00 93.44 219 ASN A O 1
ATOM 1643 N N . PRO A 1 220 ? 3.375 3.187 -18.973 1.00 92.25 220 PRO A N 1
ATOM 1644 C CA . PRO A 1 220 ? 2.968 4.254 -18.055 1.00 92.25 220 PRO A CA 1
ATOM 1645 C C . PRO A 1 220 ? 1.463 4.564 -18.106 1.00 92.25 220 PRO A C 1
ATOM 1647 O O . PRO A 1 220 ? 0.909 5.088 -17.138 1.00 92.25 220 PRO A O 1
ATOM 1650 N N . TYR A 1 221 ? 0.766 4.220 -19.194 1.00 93.00 221 TYR A N 1
ATOM 1651 C CA . TYR A 1 221 ? -0.680 4.428 -19.330 1.00 93.00 221 TYR A CA 1
ATOM 1652 C C . TYR A 1 221 ? -1.519 3.466 -18.485 1.00 93.00 221 TYR A C 1
ATOM 1654 O O . TYR A 1 221 ? -2.723 3.669 -18.356 1.00 93.00 221 TYR A O 1
ATOM 1662 N N . LYS A 1 222 ? -0.909 2.435 -17.884 1.00 92.81 222 LYS A N 1
ATOM 1663 C CA . LYS A 1 222 ? -1.605 1.521 -16.968 1.00 92.81 222 LYS A CA 1
ATOM 1664 C C . LYS A 1 222 ? -1.816 2.098 -15.567 1.00 92.81 222 LYS A C 1
ATOM 1666 O O . LYS A 1 222 ? -2.534 1.474 -14.789 1.00 92.81 222 LYS A O 1
ATOM 1671 N N . TYR A 1 223 ? -1.225 3.250 -15.252 1.00 93.56 223 TYR A N 1
ATOM 1672 C CA . TYR A 1 223 ? -1.178 3.821 -13.903 1.00 93.56 223 TYR A CA 1
ATOM 1673 C C . TYR A 1 223 ? -1.706 5.259 -13.860 1.00 93.56 223 TYR A C 1
ATOM 1675 O O . TYR A 1 223 ? -1.712 5.937 -14.890 1.00 93.56 223 TYR A O 1
ATOM 1683 N N . GLY A 1 224 ? -2.104 5.719 -12.674 1.00 92.06 224 GLY A N 1
ATOM 1684 C CA . GLY A 1 224 ? -2.690 7.038 -12.419 1.00 92.06 224 GLY A CA 1
ATOM 1685 C C . GLY A 1 224 ? -4.208 7.010 -12.270 1.00 92.06 224 GLY A C 1
ATOM 1686 O O . GLY A 1 224 ? -4.871 7.949 -12.702 1.00 92.06 224 GLY A O 1
ATOM 1687 N N . PHE A 1 225 ? -4.775 5.914 -11.764 1.00 92.12 225 PHE A N 1
ATOM 1688 C CA . PHE A 1 225 ? -6.220 5.736 -11.621 1.00 92.12 225 PHE A CA 1
ATOM 1689 C C . PHE A 1 225 ? -6.633 5.549 -10.163 1.00 92.12 225 PHE A C 1
ATOM 1691 O O . PHE A 1 225 ? -5.843 5.113 -9.326 1.00 92.12 225 PHE A O 1
ATOM 1698 N N . ALA A 1 226 ? -7.912 5.797 -9.873 1.00 92.12 226 ALA A N 1
ATOM 1699 C CA . ALA A 1 226 ? -8.502 5.309 -8.636 1.00 92.12 226 ALA A CA 1
ATOM 1700 C C . ALA A 1 226 ? -8.532 3.772 -8.644 1.00 92.12 226 ALA A C 1
ATOM 1702 O O . ALA A 1 226 ? -8.871 3.146 -9.656 1.00 92.12 226 ALA A O 1
ATOM 1703 N N . ILE A 1 227 ? -8.188 3.171 -7.510 1.00 93.00 227 ILE A N 1
ATOM 1704 C CA . ILE A 1 227 ? -8.067 1.726 -7.328 1.00 93.00 227 ILE A CA 1
ATOM 1705 C C . ILE A 1 227 ? -8.898 1.268 -6.132 1.00 93.00 227 ILE A C 1
ATOM 1707 O O . ILE A 1 227 ? -8.784 1.803 -5.030 1.00 93.00 227 ILE A O 1
ATOM 1711 N N . GLU A 1 228 ? -9.704 0.233 -6.330 1.00 93.19 228 GLU A N 1
ATOM 1712 C CA . GLU A 1 228 ? -10.631 -0.283 -5.325 1.00 93.19 228 GLU A CA 1
ATOM 1713 C C . GLU A 1 228 ? -10.343 -1.752 -5.033 1.00 93.19 228 GLU A C 1
ATOM 1715 O O . GLU A 1 228 ? -10.162 -2.563 -5.942 1.00 93.19 228 GLU A O 1
ATOM 1720 N N . THR A 1 229 ? -10.290 -2.089 -3.748 1.00 95.00 229 THR A N 1
ATOM 1721 C CA . THR A 1 229 ? -10.144 -3.451 -3.247 1.00 95.00 229 THR A CA 1
ATOM 1722 C C . THR A 1 229 ? -11.406 -3.852 -2.500 1.00 95.00 229 THR A C 1
ATOM 1724 O O . THR A 1 229 ? -11.770 -3.255 -1.487 1.00 95.00 229 THR A O 1
ATOM 1727 N N . THR A 1 230 ? -12.050 -4.911 -2.982 1.00 93.38 230 THR A N 1
ATOM 1728 C CA . THR A 1 230 ? -13.134 -5.588 -2.265 1.00 93.38 230 THR A CA 1
ATOM 1729 C C . THR A 1 230 ? -12.560 -6.729 -1.438 1.00 93.38 230 THR A C 1
ATOM 1731 O O . THR A 1 230 ? -11.622 -7.396 -1.876 1.00 93.38 230 THR A O 1
ATOM 1734 N N . VAL A 1 231 ? -13.137 -6.951 -0.257 1.00 93.75 231 VAL A N 1
ATOM 1735 C CA . VAL A 1 231 ? -12.812 -8.066 0.640 1.00 93.75 231 VAL A CA 1
ATOM 1736 C C . VAL A 1 231 ? -14.095 -8.852 0.913 1.00 93.75 231 VAL A C 1
ATOM 1738 O O . VAL A 1 231 ? -15.097 -8.264 1.334 1.00 93.75 231 VAL A O 1
ATOM 1741 N N . SER A 1 232 ? -14.084 -10.162 0.658 1.00 92.88 232 SER A N 1
ATOM 1742 C CA . SER A 1 232 ? -15.211 -11.053 0.957 1.00 92.88 232 SER A CA 1
ATOM 1743 C C . SER A 1 232 ? -15.264 -11.422 2.446 1.00 92.88 232 SER A C 1
ATOM 1745 O O . SER A 1 232 ? -14.307 -11.209 3.188 1.00 92.88 232 SER A O 1
ATOM 1747 N N . TYR A 1 233 ? -16.364 -12.035 2.892 1.00 92.50 233 TYR A N 1
ATOM 1748 C CA . TYR A 1 233 ? -16.479 -12.580 4.254 1.00 92.50 233 TYR A CA 1
ATOM 1749 C C . TYR A 1 233 ? -15.442 -13.670 4.569 1.00 92.50 233 TYR A C 1
ATOM 1751 O O . TYR A 1 233 ? -15.070 -13.850 5.724 1.00 92.50 233 TYR A O 1
ATOM 1759 N N . ALA A 1 234 ? -14.945 -14.366 3.543 1.00 94.00 234 ALA A N 1
ATOM 1760 C CA . ALA A 1 234 ? -13.876 -15.355 3.664 1.00 94.00 234 ALA A CA 1
ATOM 1761 C C . ALA A 1 234 ? -12.464 -14.737 3.550 1.00 94.00 234 ALA A C 1
ATOM 1763 O O . ALA A 1 234 ? -11.467 -15.458 3.539 1.00 94.00 234 ALA A O 1
ATOM 1764 N N . GLY A 1 235 ? -12.360 -13.408 3.430 1.00 94.44 235 GLY A N 1
ATOM 1765 C CA . GLY A 1 235 ? -11.091 -12.703 3.263 1.00 94.44 235 GLY A CA 1
ATOM 1766 C C . GLY A 1 235 ? -10.483 -12.860 1.867 1.00 94.44 235 GLY A C 1
ATOM 1767 O O . GLY A 1 235 ? -9.274 -12.702 1.704 1.00 94.44 235 GLY A O 1
ATOM 1768 N N . GLU A 1 236 ? -11.266 -13.211 0.850 1.00 95.94 236 GLU A N 1
ATOM 1769 C CA . GLU A 1 236 ? -10.815 -13.183 -0.547 1.00 95.94 236 GLU A CA 1
ATOM 1770 C C . GLU A 1 236 ? -10.841 -11.751 -1.075 1.00 95.94 236 GLU A C 1
ATOM 1772 O O . GLU A 1 236 ? -11.693 -10.957 -0.674 1.00 95.94 236 GLU A O 1
ATOM 1777 N N . THR A 1 237 ? -9.914 -11.412 -1.971 1.00 95.94 237 THR A N 1
ATOM 1778 C CA . THR A 1 237 ? -9.745 -10.037 -2.443 1.00 95.94 237 THR A CA 1
ATOM 1779 C C . THR A 1 237 ? -9.833 -9.928 -3.956 1.00 95.94 237 THR A C 1
ATOM 1781 O O . THR A 1 237 ? -9.339 -10.774 -4.701 1.00 95.94 237 THR A O 1
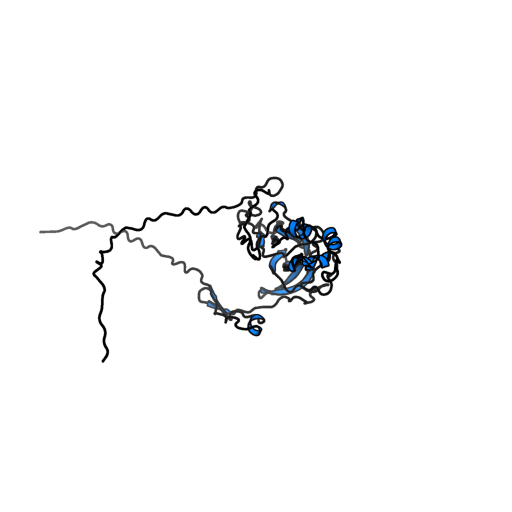ATOM 1784 N N . THR A 1 238 ? -10.453 -8.845 -4.420 1.00 95.00 238 THR A N 1
ATOM 1785 C CA . THR A 1 238 ? -10.460 -8.453 -5.833 1.00 95.00 238 THR A CA 1
ATOM 1786 C C . THR A 1 238 ? -10.076 -6.991 -5.957 1.00 95.00 238 THR A C 1
ATOM 1788 O O . THR A 1 238 ? -10.525 -6.168 -5.159 1.00 95.00 238 THR A O 1
ATOM 1791 N N . VAL A 1 239 ? -9.273 -6.662 -6.969 1.00 95.00 239 VAL A N 1
ATOM 1792 C CA . VAL A 1 239 ? -8.812 -5.295 -7.239 1.00 95.00 239 VAL A CA 1
ATOM 1793 C C . VAL A 1 239 ? -9.329 -4.832 -8.594 1.00 95.00 239 VAL A C 1
ATOM 1795 O O . VAL A 1 239 ? -9.250 -5.577 -9.571 1.00 95.00 239 VAL A O 1
ATOM 1798 N N . ALA A 1 240 ? -9.824 -3.599 -8.658 1.00 93.31 240 ALA A N 1
ATOM 1799 C CA . ALA A 1 240 ? -10.259 -2.947 -9.887 1.00 93.31 240 ALA A CA 1
ATOM 1800 C C . ALA A 1 240 ? -9.635 -1.551 -10.017 1.00 93.31 240 ALA A C 1
ATOM 1802 O O . ALA A 1 240 ? -9.413 -0.872 -9.015 1.00 93.31 240 ALA A O 1
ATOM 1803 N N . LYS A 1 241 ? -9.383 -1.114 -11.258 1.00 92.50 241 LYS A N 1
ATOM 1804 C CA . LYS A 1 241 ? -9.087 0.292 -11.569 1.00 92.50 241 LYS A CA 1
ATOM 1805 C C . LYS A 1 241 ? -10.333 0.960 -12.124 1.00 92.50 241 LYS A C 1
ATOM 1807 O O . LYS A 1 241 ? -10.988 0.424 -13.020 1.00 92.50 241 LYS A O 1
ATOM 1812 N N . HIS A 1 242 ? -10.635 2.158 -11.651 1.00 89.88 242 HIS A N 1
ATOM 1813 C CA . HIS A 1 242 ? -11.736 2.954 -12.170 1.00 89.88 242 HIS A CA 1
ATOM 1814 C C . HIS A 1 242 ? -11.239 3.895 -13.265 1.00 89.88 242 HIS A C 1
ATOM 1816 O O . HIS A 1 242 ? -11.127 5.092 -13.052 1.00 89.88 242 HIS A O 1
ATOM 1822 N N . TYR A 1 243 ? -10.997 3.382 -14.474 1.00 88.50 243 TYR A N 1
ATOM 1823 C CA . TYR A 1 243 ? -10.568 4.202 -15.630 1.00 88.50 243 TYR A CA 1
ATOM 1824 C C . TYR A 1 243 ? -11.488 5.395 -15.917 1.00 88.50 243 TYR A C 1
ATOM 1826 O O . TYR A 1 243 ? -11.066 6.455 -16.372 1.00 88.50 243 TYR A O 1
ATOM 1834 N N . ALA A 1 244 ? -12.751 5.198 -15.566 1.00 82.56 244 ALA A N 1
ATOM 1835 C CA . ALA A 1 244 ? -13.810 6.173 -15.471 1.00 82.56 244 ALA A CA 1
ATOM 1836 C C . ALA A 1 244 ? -13.433 7.504 -14.776 1.00 82.56 244 ALA A C 1
ATOM 1838 O O . ALA A 1 244 ? -13.992 8.545 -15.096 1.00 82.56 244 ALA A O 1
ATOM 1839 N N . THR A 1 245 ? -12.517 7.490 -13.807 1.00 78.75 245 THR A N 1
ATOM 1840 C CA . THR A 1 245 ? -12.119 8.690 -13.051 1.00 78.75 245 THR A CA 1
ATOM 1841 C C . THR A 1 245 ? -11.077 9.543 -13.773 1.00 78.75 245 THR A C 1
ATOM 1843 O O . THR A 1 245 ? -10.649 10.561 -13.237 1.00 78.75 245 THR A O 1
ATOM 1846 N N . GLY A 1 246 ? -10.645 9.124 -14.966 1.00 85.56 246 GLY A N 1
ATOM 1847 C CA . GLY A 1 246 ? -9.520 9.723 -15.671 1.00 85.56 246 GLY A CA 1
ATOM 1848 C C . GLY A 1 246 ? -8.166 9.297 -15.098 1.00 85.56 246 GLY A C 1
ATOM 1849 O O . GLY A 1 246 ? -8.078 8.734 -14.005 1.00 85.56 246 GLY A O 1
ATOM 1850 N N . ARG A 1 247 ? -7.109 9.558 -15.879 1.00 89.38 247 ARG A N 1
ATOM 1851 C CA . ARG A 1 247 ? -5.712 9.288 -15.517 1.00 89.38 247 ARG A CA 1
ATOM 1852 C C . ARG A 1 247 ? -5.050 10.560 -14.992 1.00 89.38 247 ARG A C 1
ATOM 1854 O O . ARG A 1 247 ? -4.711 11.433 -15.791 1.00 89.38 247 ARG A O 1
ATOM 1861 N N . LEU A 1 248 ? -4.876 10.678 -13.682 1.00 85.38 248 LEU A N 1
ATOM 1862 C CA . LEU A 1 248 ? -4.418 11.896 -13.007 1.00 85.38 248 LEU A CA 1
ATOM 1863 C C . LEU A 1 248 ? -3.583 11.542 -11.767 1.00 85.38 248 LEU A C 1
ATOM 1865 O O . LEU A 1 248 ? -3.703 10.447 -11.235 1.00 85.38 248 LEU A O 1
ATOM 1869 N N . SER A 1 249 ? -2.767 12.488 -11.295 1.00 85.25 249 SER A N 1
ATOM 1870 C CA . SER A 1 249 ? -2.159 12.410 -9.960 1.00 85.25 249 SER A CA 1
ATOM 1871 C C . SER A 1 249 ? -3.211 12.820 -8.935 1.00 85.25 249 SER A C 1
ATOM 1873 O O . SER A 1 249 ? -3.508 14.012 -8.808 1.00 85.25 249 SER A O 1
ATOM 1875 N N . VAL A 1 250 ? -3.838 11.845 -8.282 1.00 75.75 250 VAL A N 1
ATOM 1876 C CA . VAL A 1 250 ? -4.896 12.080 -7.294 1.00 75.75 250 VAL A CA 1
ATOM 1877 C C . VAL A 1 250 ? -4.416 11.567 -5.946 1.00 75.75 250 VAL A C 1
ATOM 1879 O O . VAL A 1 250 ? -4.081 10.397 -5.834 1.00 75.75 250 VAL A O 1
ATOM 1882 N N . GLU A 1 251 ? -4.429 12.440 -4.941 1.00 79.56 251 GLU A N 1
ATOM 1883 C CA . GLU A 1 251 ? -4.080 12.095 -3.559 1.00 79.56 251 GLU A CA 1
ATOM 1884 C C . GLU A 1 251 ? -5.136 11.155 -2.965 1.00 79.56 251 GLU A C 1
ATOM 1886 O O . GLU A 1 251 ? -4.827 10.042 -2.571 1.00 79.56 251 GLU A O 1
ATOM 1891 N N . GLN A 1 252 ? -6.418 11.545 -2.985 1.00 84.94 252 GLN A N 1
ATOM 1892 C CA . GLN A 1 252 ? -7.486 10.766 -2.354 1.00 84.94 252 GLN A CA 1
ATOM 1893 C C . GLN A 1 252 ? -8.719 10.589 -3.248 1.00 84.94 252 GLN A C 1
ATOM 1895 O O . GLN A 1 252 ? -9.373 11.552 -3.656 1.00 84.94 252 GLN A O 1
ATOM 1900 N N . ALA A 1 253 ? -9.115 9.330 -3.455 1.00 80.94 253 ALA A N 1
ATOM 1901 C CA . ALA A 1 253 ? -10.458 8.998 -3.916 1.00 80.94 253 ALA A CA 1
ATOM 1902 C C . ALA A 1 253 ? -11.424 8.966 -2.723 1.00 80.94 253 ALA A C 1
ATOM 1904 O O . ALA A 1 253 ? -11.192 8.270 -1.731 1.00 80.94 253 ALA A O 1
ATOM 1905 N N . TYR A 1 254 ? -12.528 9.704 -2.840 1.00 77.69 254 TYR A N 1
ATOM 1906 C CA . TYR A 1 254 ? -13.545 9.806 -1.798 1.00 77.69 254 TYR A CA 1
ATOM 1907 C C . TYR A 1 254 ? -14.950 9.616 -2.372 1.00 77.69 254 TYR A C 1
ATOM 1909 O O . TYR A 1 254 ? -15.281 10.119 -3.451 1.00 77.69 254 TYR A O 1
ATOM 1917 N N . VAL A 1 255 ? -15.784 8.881 -1.638 1.00 73.19 255 VAL A N 1
ATOM 1918 C CA . VAL A 1 255 ? -17.188 8.641 -1.985 1.00 73.19 255 VAL A CA 1
ATOM 1919 C C . VAL A 1 255 ? -18.069 9.549 -1.138 1.00 73.19 255 VAL A C 1
ATOM 1921 O O . VAL A 1 255 ? -17.988 9.542 0.087 1.00 73.19 255 VAL A O 1
ATOM 1924 N N . MET A 1 256 ? -18.920 10.340 -1.793 1.00 71.56 256 MET A N 1
ATOM 1925 C CA . MET A 1 256 ? -19.799 11.270 -1.087 1.00 71.56 256 MET A CA 1
ATOM 1926 C C . MET A 1 256 ? -20.951 10.541 -0.379 1.00 71.56 256 MET A C 1
ATOM 1928 O O . MET A 1 256 ? -21.440 9.529 -0.888 1.00 71.56 256 MET A O 1
ATOM 1932 N N . PRO A 1 257 ? -21.481 11.105 0.724 1.00 70.50 257 PRO A N 1
ATOM 1933 C CA . PRO A 1 257 ? -22.611 10.524 1.456 1.00 70.50 257 PRO A CA 1
ATOM 1934 C C . PRO A 1 257 ? -23.915 10.387 0.655 1.00 70.50 257 PRO A C 1
ATOM 1936 O O . PRO A 1 257 ? -24.828 9.696 1.094 1.00 70.50 257 PRO A O 1
ATOM 1939 N N . ASP A 1 258 ? -24.032 11.056 -0.498 1.00 66.56 258 ASP A N 1
ATOM 1940 C CA . ASP A 1 258 ? -25.240 11.045 -1.330 1.00 66.56 258 ASP A CA 1
ATOM 1941 C C . ASP A 1 258 ? -25.481 9.717 -2.061 1.00 66.56 258 ASP A C 1
ATOM 1943 O O . ASP A 1 258 ? -26.553 9.545 -2.646 1.00 66.56 258 ASP A O 1
ATOM 1947 N N . LYS A 1 259 ? -24.509 8.790 -2.024 1.00 58.53 259 LYS A N 1
ATOM 1948 C CA . LYS A 1 259 ? -24.600 7.436 -2.596 1.00 58.53 259 LYS A CA 1
ATOM 1949 C C . LYS A 1 259 ? -25.092 7.430 -4.049 1.00 58.53 259 LYS A C 1
ATOM 1951 O O . LYS A 1 259 ? -25.752 6.494 -4.496 1.00 58.53 259 LYS A O 1
ATOM 1956 N N . LYS A 1 260 ? -24.832 8.516 -4.779 1.00 53.84 260 LYS A N 1
ATOM 1957 C CA . LYS A 1 260 ? -25.196 8.705 -6.193 1.00 53.84 260 LYS A CA 1
ATOM 1958 C C . LYS A 1 260 ? -24.020 9.212 -7.002 1.00 53.84 260 LYS A C 1
ATOM 1960 O O . LYS A 1 260 ? -23.904 8.890 -8.182 1.00 53.84 260 LYS A O 1
ATOM 1965 N N . THR A 1 261 ? -23.098 9.910 -6.351 1.00 53.12 261 THR A N 1
ATOM 1966 C CA . THR A 1 261 ? -21.868 10.367 -6.974 1.00 53.12 261 THR A CA 1
ATOM 1967 C C . THR A 1 261 ? -20.738 9.400 -6.625 1.00 53.12 261 THR A C 1
ATOM 1969 O O . THR A 1 261 ? -19.991 9.596 -5.666 1.00 53.12 261 THR A O 1
ATOM 1972 N N . GLY A 1 262 ? -20.620 8.323 -7.407 1.00 46.91 262 GLY A N 1
ATOM 1973 C CA . GLY A 1 262 ? -19.407 7.509 -7.421 1.00 46.91 262 GLY A CA 1
ATOM 1974 C C . GLY A 1 262 ? -18.278 8.399 -7.925 1.00 46.91 262 GLY A C 1
ATOM 1975 O O . GLY A 1 262 ? -18.297 8.807 -9.082 1.00 46.91 262 GLY A O 1
ATOM 1976 N N . CYS A 1 263 ? -17.368 8.776 -7.029 1.00 44.25 263 CYS A N 1
ATOM 1977 C CA . CYS A 1 263 ? -16.374 9.820 -7.253 1.00 44.25 263 CYS A CA 1
ATOM 1978 C C . CYS A 1 263 ? -17.004 11.187 -7.564 1.00 44.25 263 CYS A C 1
ATOM 1980 O O . CYS A 1 263 ? -16.818 11.742 -8.649 1.00 44.25 263 CYS A O 1
ATOM 1982 N N . ARG A 1 264 ? -17.594 11.852 -6.557 1.00 37.28 264 ARG A N 1
ATOM 1983 C CA . ARG A 1 264 ? -17.238 13.272 -6.460 1.00 37.28 264 ARG A CA 1
ATOM 1984 C C . ARG A 1 264 ? -15.774 13.227 -6.065 1.00 37.28 264 ARG A C 1
ATOM 1986 O O . ARG A 1 264 ? -15.447 13.088 -4.893 1.00 37.28 264 ARG A O 1
ATOM 1993 N N . LEU A 1 265 ? -14.914 13.251 -7.078 1.00 41.25 265 LEU A N 1
ATOM 1994 C CA . LEU A 1 265 ? -13.534 13.646 -6.929 1.00 41.25 265 LEU A CA 1
ATOM 1995 C C . LEU A 1 265 ? -13.624 15.061 -6.360 1.00 41.25 265 LEU A C 1
ATOM 1997 O O . LEU A 1 265 ? -13.679 16.051 -7.092 1.00 41.25 265 LEU A O 1
ATOM 2001 N N . LEU A 1 266 ? -13.783 15.172 -5.038 1.00 34.75 266 LEU A N 1
ATOM 2002 C CA . LEU A 1 266 ? -13.408 16.380 -4.358 1.00 34.75 266 LEU A CA 1
ATOM 2003 C C . LEU A 1 266 ? -11.912 16.401 -4.602 1.00 34.75 266 LEU A C 1
ATOM 2005 O O . LEU A 1 266 ? -11.149 15.756 -3.897 1.00 34.75 266 LEU A O 1
ATOM 2009 N N . LEU A 1 267 ? -11.532 17.087 -5.680 1.00 34.88 267 LEU A N 1
ATOM 2010 C CA . LEU A 1 267 ? -10.211 17.633 -5.833 1.00 34.88 267 LEU A CA 1
ATOM 2011 C C . LEU A 1 267 ? -9.999 18.516 -4.589 1.00 34.88 267 LEU A C 1
ATOM 2013 O O . LEU A 1 267 ? -10.213 19.724 -4.607 1.00 34.88 267 LEU A O 1
ATOM 2017 N N . ILE A 1 268 ? -9.585 17.898 -3.493 1.00 37.44 268 ILE A N 1
ATOM 2018 C CA . ILE A 1 268 ? -8.334 18.301 -2.894 1.00 37.44 268 ILE A CA 1
ATOM 2019 C C . ILE A 1 268 ? -7.254 17.564 -3.700 1.00 37.44 268 ILE A C 1
ATOM 2021 O O . ILE A 1 268 ? -6.458 16.833 -3.147 1.00 37.44 268 ILE A O 1
ATOM 2025 N N . ALA A 1 269 ? -7.234 17.691 -5.036 1.00 35.31 269 ALA A N 1
ATOM 2026 C CA . ALA A 1 269 ? -5.957 17.522 -5.694 1.00 35.31 269 ALA A CA 1
ATOM 2027 C C . ALA A 1 269 ? -5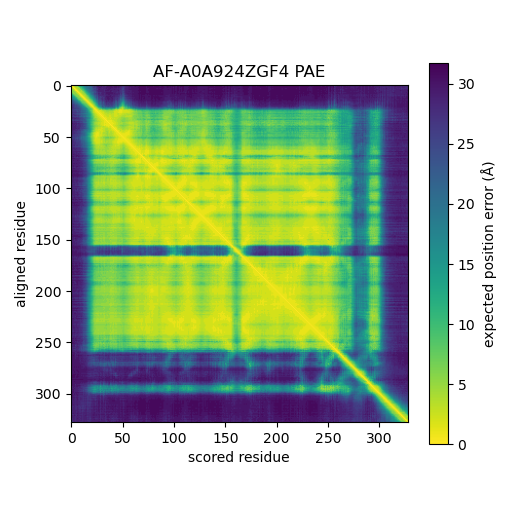.263 18.840 -5.405 1.00 35.31 269 ALA A C 1
ATOM 2029 O O . ALA A 1 269 ? -5.477 19.854 -6.071 1.00 35.31 269 ALA A O 1
ATOM 2030 N N . SER A 1 270 ? -4.420 18.816 -4.386 1.00 38.75 270 SER A N 1
ATOM 2031 C CA . SER A 1 270 ? -3.098 19.287 -4.715 1.00 38.75 270 SER A CA 1
ATOM 2032 C C . SER A 1 270 ? -2.628 18.332 -5.811 1.00 38.75 270 SER A C 1
ATOM 2034 O O . SER A 1 270 ? -2.367 17.167 -5.540 1.00 38.75 270 SER A O 1
ATOM 2036 N N . VAL A 1 271 ? -2.639 18.757 -7.079 1.00 43.59 271 VAL A N 1
ATOM 2037 C CA . VAL A 1 271 ? -1.797 18.073 -8.061 1.00 43.59 271 VAL A CA 1
ATOM 2038 C C . VAL A 1 271 ? -0.392 18.369 -7.570 1.00 43.59 271 VAL A C 1
ATOM 2040 O O . VAL A 1 271 ? 0.188 19.397 -7.919 1.00 43.59 271 VAL A O 1
ATOM 2043 N N . ARG A 1 272 ? 0.129 17.532 -6.672 1.00 42.59 272 ARG A N 1
ATOM 2044 C CA . ARG A 1 272 ? 1.542 17.566 -6.375 1.00 42.59 272 ARG A CA 1
ATOM 2045 C C . ARG A 1 272 ? 2.192 17.055 -7.651 1.00 42.59 272 ARG A C 1
ATOM 2047 O O . ARG A 1 272 ? 2.013 15.925 -8.080 1.00 42.59 272 ARG A O 1
ATOM 2054 N N . GLN A 1 273 ? 2.900 17.938 -8.327 1.00 43.81 273 GLN A N 1
ATOM 2055 C CA . GLN A 1 273 ? 4.100 17.520 -9.020 1.00 43.81 273 GLN A CA 1
ATOM 2056 C C . GLN A 1 273 ? 5.248 17.993 -8.145 1.00 43.81 273 GLN A C 1
ATOM 2058 O O . GLN A 1 273 ? 5.210 19.117 -7.640 1.00 43.81 273 GLN A O 1
ATOM 2063 N N . LYS A 1 274 ? 6.266 17.154 -7.949 1.00 42.91 274 LYS A N 1
ATOM 2064 C CA . LYS A 1 274 ? 7.554 17.630 -7.440 1.00 42.91 274 LYS A CA 1
ATOM 2065 C C . LYS A 1 274 ? 8.094 18.610 -8.486 1.00 42.91 274 LYS A C 1
ATOM 2067 O O . LYS A 1 274 ? 8.620 18.202 -9.515 1.00 42.91 274 LYS A O 1
ATOM 2072 N N . SER A 1 275 ? 7.829 19.901 -8.306 1.00 37.84 275 SER A N 1
ATOM 2073 C CA . SER A 1 275 ? 8.154 20.905 -9.309 1.00 37.84 275 SER A CA 1
ATOM 2074 C C . SER A 1 275 ? 9.607 21.342 -9.170 1.00 37.84 275 SER A C 1
ATOM 2076 O O . SER A 1 275 ? 9.938 22.067 -8.234 1.00 37.84 275 SER A O 1
ATOM 2078 N N . ASN A 1 276 ? 10.416 21.040 -10.180 1.00 34.41 276 ASN A N 1
ATOM 2079 C CA . ASN A 1 276 ? 11.458 21.960 -10.622 1.00 34.41 276 ASN A CA 1
ATOM 2080 C C . ASN A 1 276 ? 10.886 22.688 -11.847 1.00 34.41 276 ASN A C 1
ATOM 2082 O O . ASN A 1 276 ? 11.137 22.295 -12.976 1.00 34.41 276 ASN A O 1
ATOM 2086 N N . GLY A 1 277 ? 10.015 23.672 -11.591 1.00 39.53 277 GLY A N 1
ATOM 2087 C CA . GLY A 1 277 ? 9.487 24.647 -12.556 1.00 39.53 277 GLY A CA 1
ATOM 2088 C C . GLY A 1 277 ? 8.983 24.126 -13.912 1.00 39.53 277 GLY A C 1
ATOM 2089 O O . GLY A 1 277 ? 9.753 24.000 -14.855 1.00 39.53 277 GLY A O 1
ATOM 2090 N N . SER A 1 278 ? 7.669 23.952 -14.076 1.00 29.83 278 SER A N 1
ATOM 2091 C CA . SER A 1 278 ? 6.991 24.193 -15.365 1.00 29.83 278 SER A CA 1
ATOM 2092 C C . SER A 1 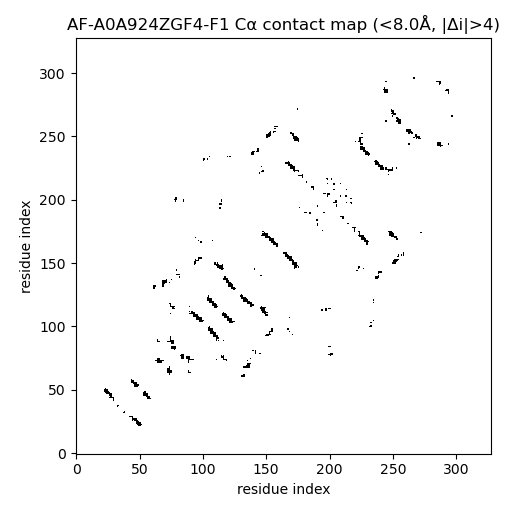278 ? 5.463 24.132 -15.243 1.00 29.83 278 SER A C 1
ATOM 2094 O O . SER A 1 278 ? 4.891 23.613 -14.290 1.00 29.83 278 SER A O 1
ATOM 2096 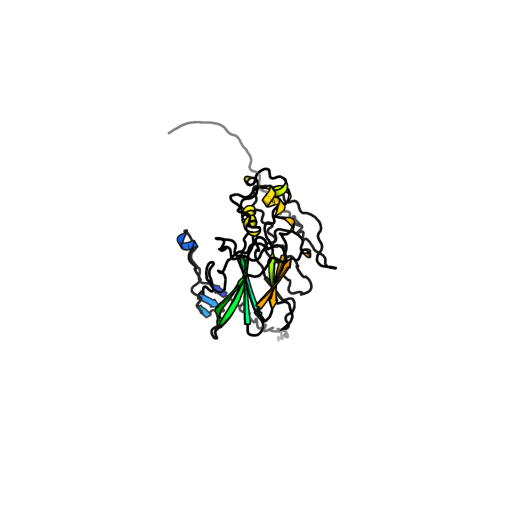N N . THR A 1 279 ? 4.831 24.797 -16.201 1.00 25.91 279 THR A N 1
ATOM 2097 C CA . THR A 1 279 ? 3.457 25.296 -16.278 1.00 25.91 279 THR A CA 1
ATOM 2098 C C . THR A 1 279 ? 2.376 24.207 -16.253 1.00 25.91 279 THR A C 1
ATOM 2100 O O . THR A 1 279 ? 2.452 23.210 -16.968 1.00 25.91 279 THR A O 1
ATOM 2103 N N . LEU A 1 280 ? 1.304 24.458 -15.491 1.00 29.48 280 LEU A N 1
ATOM 2104 C CA . LEU A 1 280 ? 0.095 23.630 -15.426 1.00 29.48 280 LEU A CA 1
ATOM 2105 C C . LEU A 1 280 ? -0.681 23.693 -16.754 1.00 29.48 280 LEU A C 1
ATOM 2107 O O . LEU A 1 280 ? -1.287 24.714 -17.072 1.00 29.48 280 LEU A O 1
ATOM 2111 N N . SER A 1 281 ? -0.701 22.595 -17.511 1.00 24.94 281 SER A N 1
ATOM 2112 C CA . SER A 1 281 ? -1.608 22.410 -18.652 1.00 24.94 281 SER A CA 1
ATOM 2113 C C . SER A 1 281 ? -2.739 21.469 -18.239 1.00 24.94 281 SER A C 1
ATOM 2115 O O . SER A 1 281 ? -2.483 20.325 -17.872 1.00 24.94 281 SER A O 1
ATOM 2117 N N . ILE A 1 282 ? -3.983 21.956 -18.261 1.00 27.83 282 ILE A N 1
ATOM 2118 C CA . ILE A 1 282 ? -5.179 21.196 -17.866 1.00 27.83 282 ILE A CA 1
ATOM 2119 C C . ILE A 1 282 ? -5.790 20.567 -19.127 1.00 27.83 282 ILE A C 1
ATOM 2121 O O . ILE A 1 282 ? -6.324 21.308 -19.954 1.00 27.83 282 ILE A O 1
ATOM 2125 N N . PRO A 1 283 ? -5.750 19.236 -19.308 1.00 25.23 283 PRO A N 1
ATOM 2126 C CA . PRO A 1 283 ? -6.494 18.594 -20.380 1.00 25.23 283 PRO A CA 1
ATOM 2127 C C . PRO A 1 283 ? -7.995 18.576 -20.060 1.00 25.23 283 PRO A C 1
ATOM 2129 O O . PRO A 1 283 ? -8.429 18.224 -18.961 1.00 25.23 283 PRO A O 1
ATOM 2132 N N . THR A 1 284 ? -8.793 18.963 -21.048 1.00 26.38 284 THR A N 1
ATOM 2133 C CA . THR A 1 284 ? -10.251 18.860 -21.074 1.00 26.38 284 THR A CA 1
ATOM 2134 C C . THR A 1 284 ? -10.672 17.432 -21.450 1.00 26.38 284 THR A C 1
ATOM 2136 O O . THR A 1 284 ? -10.121 16.842 -22.373 1.00 26.38 284 THR A O 1
ATOM 2139 N N . THR A 1 285 ? -11.698 16.921 -20.756 1.00 28.59 285 THR A N 1
ATOM 2140 C CA . THR A 1 285 ? -12.470 15.666 -20.956 1.00 28.59 285 THR A CA 1
ATOM 2141 C C . THR A 1 285 ? -11.865 14.304 -20.559 1.00 28.59 285 THR A C 1
ATOM 2143 O O . THR A 1 285 ? -10.858 13.875 -21.103 1.00 28.59 285 THR A O 1
ATOM 2146 N N . ALA A 1 286 ? -12.586 13.571 -19.688 1.00 30.97 286 ALA A N 1
ATOM 2147 C CA . ALA A 1 286 ? -12.686 12.097 -19.669 1.00 30.97 286 ALA A CA 1
ATOM 2148 C C . ALA A 1 286 ? -13.896 11.638 -18.812 1.00 30.97 286 ALA A C 1
ATOM 2150 O O . ALA A 1 286 ? -14.125 12.195 -17.748 1.00 30.97 286 ALA A O 1
ATOM 2151 N N . LEU A 1 287 ? -14.695 10.677 -19.299 1.00 26.47 287 LEU A N 1
ATOM 2152 C CA . LEU A 1 287 ? -15.985 10.210 -18.745 1.00 26.47 287 LEU A CA 1
ATOM 2153 C C . LEU A 1 287 ? -15.866 9.000 -17.799 1.00 26.47 287 LEU A C 1
ATOM 2155 O O . LEU A 1 287 ? -14.933 8.209 -17.930 1.00 26.47 287 LEU A O 1
ATOM 2159 N N . SER A 1 288 ? -16.880 8.808 -16.936 1.00 32.81 288 SER A N 1
ATOM 2160 C CA . SER A 1 288 ? -16.955 7.746 -15.923 1.00 32.81 288 SER A CA 1
ATOM 2161 C C . SER A 1 288 ? -18.072 6.715 -16.167 1.00 32.81 288 SER A C 1
ATOM 2163 O O . SER A 1 288 ? -19.171 7.122 -16.490 1.00 32.81 288 SER A O 1
ATOM 2165 N N . LYS A 1 289 ? -17.806 5.399 -15.987 1.00 33.88 289 LYS A N 1
ATOM 2166 C CA . LYS A 1 289 ? -18.693 4.208 -16.199 1.00 33.88 289 LYS A CA 1
ATOM 2167 C C . LYS A 1 289 ? -19.532 4.240 -17.510 1.00 33.88 289 LYS A C 1
ATOM 2169 O O . LYS A 1 289 ? -19.632 5.258 -18.181 1.00 33.88 289 LYS A O 1
ATOM 2174 N N . PRO A 1 290 ? -20.146 3.138 -17.971 1.00 34.28 290 PRO A N 1
ATOM 2175 C CA . PRO A 1 290 ? -21.173 3.260 -19.005 1.00 34.28 290 PRO A CA 1
ATOM 2176 C C . PRO A 1 290 ? -22.334 4.096 -18.434 1.00 34.28 290 PRO A C 1
ATOM 2178 O O . PRO A 1 290 ? -23.111 3.599 -17.623 1.00 34.28 290 PRO A O 1
ATOM 2181 N N . GLY A 1 291 ? -22.397 5.386 -18.788 1.00 41.31 291 GLY A N 1
ATOM 2182 C CA . GLY A 1 291 ? -23.482 6.302 -18.415 1.00 41.31 291 GLY A CA 1
ATOM 2183 C C . GLY A 1 291 ? -23.235 7.286 -17.258 1.00 41.31 291 GLY A C 1
ATOM 2184 O O . GLY A 1 291 ? -24.213 7.722 -16.657 1.00 41.31 291 GLY A O 1
ATOM 2185 N N . SER A 1 292 ? -21.998 7.654 -16.894 1.00 50.62 292 SER A N 1
ATOM 2186 C CA . SER A 1 292 ? -21.739 8.701 -15.874 1.00 50.62 292 SER A CA 1
ATOM 2187 C C . SER A 1 292 ? -20.799 9.825 -16.365 1.00 50.62 292 SER A C 1
ATOM 2189 O O . SER A 1 292 ? -20.083 9.690 -17.358 1.00 50.62 292 SER A O 1
ATOM 2191 N N . THR A 1 293 ? -20.838 10.985 -15.692 1.00 54.25 293 THR A N 1
ATOM 2192 C CA . THR A 1 293 ? -20.158 12.229 -16.117 1.00 54.25 293 THR A CA 1
ATOM 2193 C C . THR A 1 293 ? -19.086 12.646 -15.106 1.00 54.25 293 THR A C 1
ATOM 2195 O O . THR A 1 293 ? -19.359 12.705 -13.909 1.00 54.25 293 THR A O 1
ATOM 2198 N N . MET A 1 294 ? -17.883 12.999 -15.574 1.00 59.00 294 MET A N 1
ATOM 2199 C CA . MET A 1 294 ? -16.837 13.626 -14.751 1.00 59.00 294 MET A CA 1
ATOM 2200 C C . MET A 1 294 ? -16.955 15.153 -14.817 1.00 59.00 294 MET A C 1
ATOM 2202 O O . MET A 1 294 ? -17.082 15.720 -15.902 1.00 59.00 294 MET A O 1
ATOM 2206 N N . GLY A 1 295 ? -16.882 15.829 -13.670 1.00 56.03 295 GLY A N 1
ATOM 2207 C CA . GLY A 1 295 ? -16.895 17.291 -13.585 1.00 56.03 295 GLY A CA 1
ATOM 2208 C C . GLY A 1 295 ? -15.601 17.833 -12.985 1.00 56.03 295 GLY A C 1
ATOM 2209 O O . GLY A 1 295 ? -15.173 17.377 -11.929 1.00 56.03 295 GLY A O 1
ATOM 2210 N N . LEU A 1 296 ? -15.004 18.840 -13.626 1.00 62.53 296 LEU A N 1
ATOM 2211 C CA . LEU A 1 296 ? -13.919 19.636 -13.049 1.00 62.53 296 LEU A CA 1
ATOM 2212 C C . LEU A 1 296 ? -14.506 20.899 -12.416 1.00 62.53 296 LEU A C 1
ATOM 2214 O O . LEU A 1 296 ? -15.343 21.573 -13.017 1.00 62.53 296 LEU A O 1
ATOM 2218 N N . ARG A 1 297 ? -14.072 21.236 -11.197 1.00 55.97 297 ARG A N 1
ATOM 2219 C CA . ARG A 1 297 ? -14.520 22.453 -10.512 1.00 55.97 297 ARG A CA 1
ATOM 2220 C C . ARG A 1 297 ? -13.537 23.589 -10.768 1.00 55.97 297 ARG A C 1
ATOM 2222 O O . ARG A 1 297 ? -12.432 23.569 -10.237 1.00 55.97 297 ARG A O 1
ATOM 2229 N N . SER A 1 298 ? -13.962 24.615 -11.496 1.00 59.91 298 SER A N 1
ATOM 2230 C CA . SER A 1 298 ? -13.290 25.914 -11.473 1.00 59.91 298 SER A CA 1
ATOM 2231 C C . SER A 1 298 ? -13.799 26.730 -10.278 1.00 59.91 298 SER A C 1
ATOM 2233 O O . SER A 1 298 ? -14.979 26.687 -9.924 1.00 59.91 298 SER A O 1
ATOM 2235 N N . ARG A 1 299 ? -12.905 27.466 -9.612 1.00 57.38 299 ARG A N 1
ATOM 2236 C CA . ARG A 1 299 ? -13.298 28.565 -8.721 1.00 57.38 299 ARG A CA 1
ATOM 2237 C C . ARG A 1 299 ? -12.937 29.859 -9.430 1.00 57.38 299 ARG A C 1
ATOM 2239 O O . ARG A 1 299 ? -11.761 30.142 -9.626 1.00 57.38 299 ARG A O 1
ATOM 2246 N N . THR A 1 300 ? -13.934 30.639 -9.813 1.00 48.81 300 THR A N 1
ATOM 2247 C CA . THR A 1 300 ? -13.727 32.027 -10.228 1.00 48.81 300 THR A CA 1
ATOM 2248 C C . THR A 1 300 ? -13.533 32.881 -8.982 1.00 48.81 300 THR A C 1
ATOM 2250 O O . THR A 1 300 ? -14.375 32.853 -8.084 1.00 48.81 300 THR A O 1
ATOM 2253 N N . SER A 1 301 ? -12.446 33.650 -8.908 1.00 47.34 301 SER A N 1
ATOM 2254 C CA . SER A 1 301 ? -12.357 34.724 -7.923 1.00 47.34 301 SER A CA 1
ATOM 2255 C C . SER A 1 301 ? -13.195 35.901 -8.427 1.00 47.34 301 SER A C 1
ATOM 2257 O O . SER A 1 301 ? -12.814 36.622 -9.345 1.00 47.34 301 SER A O 1
ATOM 2259 N N . SER A 1 302 ? -14.373 36.116 -7.846 1.00 44.56 302 SER A N 1
ATOM 2260 C CA . SER A 1 302 ? -14.994 37.436 -7.925 1.00 44.56 302 SER A CA 1
ATOM 2261 C C . SER A 1 302 ? -14.217 38.330 -6.966 1.00 44.56 302 SER A C 1
ATOM 2263 O O . SER A 1 302 ? -14.400 38.258 -5.749 1.00 44.56 302 SER A O 1
ATOM 2265 N N . ARG A 1 303 ? -13.295 39.136 -7.495 1.00 41.59 303 ARG A N 1
ATOM 2266 C CA . ARG A 1 303 ? -12.691 40.228 -6.734 1.00 41.59 303 ARG A CA 1
ATOM 2267 C C . ARG A 1 303 ? -13.826 41.212 -6.428 1.00 41.59 303 ARG A C 1
ATOM 2269 O O . ARG A 1 303 ? -14.205 41.993 -7.292 1.00 41.59 303 ARG A O 1
ATOM 2276 N N . LEU A 1 304 ? -14.400 41.141 -5.227 1.00 35.84 304 LEU A N 1
ATOM 2277 C CA . LEU A 1 304 ? -15.188 42.240 -4.671 1.00 35.84 304 LEU A CA 1
ATOM 2278 C C . LEU A 1 304 ? -14.246 43.450 -4.633 1.00 35.84 304 LEU A C 1
ATOM 2280 O O . LEU A 1 304 ? -13.354 43.520 -3.791 1.00 35.84 304 LEU A O 1
ATOM 2284 N N . GLN A 1 305 ? -14.376 44.357 -5.603 1.00 37.56 305 GLN A N 1
ATOM 2285 C CA . GLN A 1 305 ? -13.776 45.682 -5.516 1.00 37.56 305 GLN A CA 1
ATOM 2286 C C . GLN A 1 305 ? -14.491 46.421 -4.385 1.00 37.56 305 GLN A C 1
ATOM 2288 O O . GLN A 1 305 ? -15.495 47.092 -4.594 1.00 37.56 305 GLN A O 1
ATOM 2293 N N . THR A 1 306 ? -13.991 46.278 -3.164 1.00 39.62 306 THR A N 1
ATOM 2294 C CA . THR A 1 306 ? -14.255 47.264 -2.123 1.00 39.62 306 THR A CA 1
ATOM 2295 C C . THR A 1 306 ? -13.366 48.460 -2.434 1.00 39.62 306 THR A C 1
ATOM 2297 O O . THR A 1 306 ? -12.163 48.434 -2.168 1.00 39.62 306 THR A O 1
ATOM 2300 N N . SER A 1 307 ? -13.934 49.483 -3.065 1.00 35.41 307 SER A N 1
ATOM 2301 C CA . SER A 1 307 ? -13.298 50.796 -3.159 1.00 35.41 307 SER A CA 1
ATOM 2302 C C . SER A 1 307 ? -13.005 51.288 -1.734 1.00 35.41 307 SER A C 1
ATOM 2304 O O . SER A 1 307 ? -13.932 51.321 -0.921 1.00 35.41 307 SER A O 1
ATOM 2306 N N . PRO A 1 308 ? -11.757 51.637 -1.380 1.00 37.59 308 PRO A N 1
ATOM 2307 C CA . PRO A 1 308 ? -11.474 52.213 -0.072 1.00 37.59 308 PRO A CA 1
ATOM 2308 C C . PRO A 1 308 ? -12.088 53.624 0.014 1.00 37.59 308 PRO A C 1
ATOM 2310 O O . PRO A 1 308 ? -12.075 54.346 -0.987 1.00 37.59 308 PRO A O 1
ATOM 2313 N N . PRO A 1 309 ? -12.625 54.048 1.172 1.00 36.28 309 PRO A N 1
ATOM 2314 C CA . PRO A 1 309 ? -13.120 55.408 1.339 1.00 36.28 309 PRO A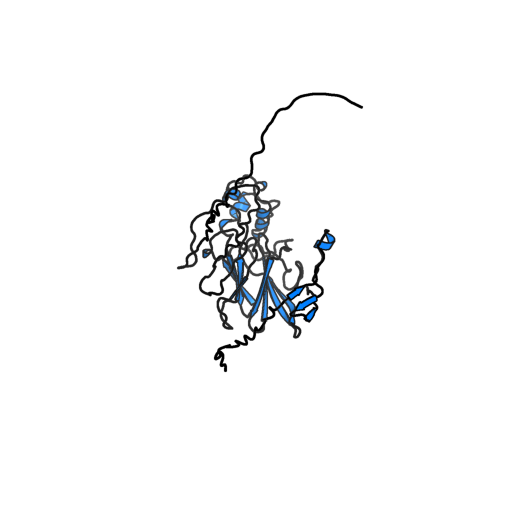 CA 1
ATOM 2315 C C . PRO A 1 309 ? -11.951 56.399 1.265 1.00 36.28 309 PRO A C 1
ATOM 2317 O O . PRO A 1 309 ? -10.996 56.327 2.037 1.00 36.28 309 PRO A O 1
ATOM 2320 N N . THR A 1 310 ? -12.019 57.325 0.312 1.00 38.19 310 THR A N 1
ATOM 2321 C CA . THR A 1 310 ? -11.083 58.439 0.150 1.00 38.19 310 THR A CA 1
ATOM 2322 C C . THR A 1 310 ? -11.274 59.454 1.277 1.00 38.19 310 THR A C 1
ATOM 2324 O O . THR A 1 310 ? -12.241 60.210 1.283 1.00 38.19 310 THR A O 1
ATOM 2327 N N . ALA A 1 311 ? -10.321 59.515 2.205 1.00 35.12 311 ALA A N 1
ATOM 2328 C CA . ALA A 1 311 ? -10.103 60.680 3.059 1.00 35.12 311 ALA A CA 1
ATOM 2329 C C . ALA A 1 311 ? -8.802 61.379 2.607 1.00 35.12 311 ALA A C 1
ATOM 2331 O O . ALA A 1 311 ? -7.779 60.704 2.471 1.00 35.12 311 ALA A O 1
ATOM 2332 N N . PRO A 1 312 ? -8.805 62.694 2.322 1.00 36.28 312 PRO A N 1
ATOM 2333 C CA . PRO A 1 312 ? -7.615 63.393 1.844 1.00 36.28 312 PRO A CA 1
ATOM 2334 C C . PRO A 1 312 ? -6.646 63.713 2.995 1.00 36.28 312 PRO A C 1
ATOM 2336 O O . PRO A 1 312 ? -7.032 64.310 3.998 1.00 36.28 312 PRO A O 1
ATOM 2339 N N . ALA A 1 313 ? -5.373 63.345 2.829 1.00 35.72 313 ALA A N 1
ATOM 2340 C CA . ALA A 1 313 ? -4.280 63.734 3.722 1.00 35.72 313 ALA A CA 1
ATOM 2341 C C . ALA A 1 313 ? -3.794 65.175 3.424 1.00 35.72 313 ALA A C 1
ATOM 2343 O O . ALA A 1 313 ? -3.793 65.586 2.258 1.00 35.72 313 ALA A O 1
ATOM 2344 N N . PRO A 1 314 ? -3.364 65.956 4.435 1.00 36.31 314 PRO A N 1
ATOM 2345 C CA . PRO A 1 314 ? -2.906 67.331 4.241 1.00 36.31 314 PRO A CA 1
ATOM 2346 C C . PRO A 1 314 ? -1.496 67.406 3.625 1.00 36.31 314 PRO A C 1
ATOM 2348 O O . PRO A 1 314 ? -0.616 66.598 3.915 1.00 36.31 314 PRO A O 1
ATOM 2351 N N . LYS A 1 315 ? -1.300 68.409 2.758 1.00 34.50 315 LYS A N 1
ATOM 2352 C CA . LYS A 1 315 ? -0.072 68.688 1.993 1.00 34.50 315 LYS A CA 1
ATOM 2353 C C . LYS A 1 315 ? 1.086 69.128 2.902 1.00 34.50 315 LYS A C 1
ATOM 2355 O O . LYS A 1 315 ? 0.940 70.099 3.637 1.00 34.50 315 LYS A O 1
ATOM 2360 N N . ALA A 1 316 ? 2.254 68.500 2.757 1.00 34.78 316 ALA A N 1
ATOM 2361 C CA . ALA A 1 316 ? 3.524 69.018 3.268 1.00 34.78 316 ALA A CA 1
ATOM 2362 C C . ALA A 1 316 ? 4.233 69.837 2.172 1.00 34.78 316 ALA A C 1
ATOM 2364 O O . ALA A 1 316 ? 4.472 69.342 1.070 1.00 34.78 316 ALA A O 1
ATOM 2365 N N . SER A 1 317 ? 4.531 71.103 2.467 1.00 34.03 317 SER A N 1
ATOM 2366 C CA . SER A 1 317 ? 5.272 72.027 1.605 1.00 34.03 317 SER A CA 1
ATOM 2367 C C . SER A 1 317 ? 6.775 71.745 1.650 1.00 34.03 317 SER A C 1
ATOM 2369 O O . SER A 1 317 ? 7.354 71.681 2.733 1.00 34.03 317 SER A O 1
ATOM 2371 N N . GLN A 1 318 ? 7.414 71.641 0.484 1.00 33.69 318 GLN A N 1
ATOM 2372 C CA . GLN A 1 318 ? 8.871 71.676 0.356 1.00 33.69 318 GLN A CA 1
ATOM 2373 C C . GLN A 1 318 ? 9.378 73.128 0.366 1.00 33.69 318 GLN A C 1
ATOM 2375 O O . GLN A 1 318 ? 8.804 73.991 -0.296 1.00 33.69 318 GLN A O 1
ATOM 2380 N N . GLY A 1 319 ? 10.473 73.370 1.087 1.00 29.45 319 GLY A N 1
ATOM 2381 C CA . GLY A 1 319 ? 11.274 74.599 1.086 1.00 29.45 319 GLY A CA 1
ATOM 2382 C C . GLY A 1 319 ? 12.732 74.265 1.455 1.00 29.45 319 GLY A C 1
ATOM 2383 O O . GLY A 1 319 ? 12.958 73.219 2.060 1.00 29.45 319 GLY A O 1
ATOM 2384 N N . PRO A 1 320 ? 13.723 75.065 1.024 1.00 36.41 320 PRO A N 1
ATOM 2385 C CA . PRO A 1 320 ? 14.891 74.549 0.307 1.00 36.41 320 PRO A CA 1
ATOM 2386 C C . PRO A 1 320 ? 16.128 74.238 1.162 1.00 36.41 320 PRO A C 1
ATOM 2388 O O . PRO A 1 320 ? 16.342 74.767 2.248 1.00 36.41 320 PRO A O 1
ATOM 2391 N N . THR A 1 321 ? 16.971 73.383 0.587 1.00 33.50 321 THR A N 1
ATOM 2392 C CA . THR A 1 321 ? 18.309 72.973 1.027 1.00 33.50 321 THR A CA 1
ATOM 2393 C C . THR A 1 321 ? 19.359 74.044 0.698 1.00 33.50 321 THR A C 1
ATOM 2395 O O . THR A 1 321 ? 19.424 74.450 -0.458 1.00 33.50 321 THR A O 1
ATOM 2398 N N . GLN A 1 322 ? 20.224 74.433 1.650 1.00 29.83 322 GLN A N 1
ATOM 2399 C CA . GLN A 1 322 ? 21.698 74.307 1.546 1.00 29.83 322 GLN A CA 1
ATOM 2400 C C . GLN A 1 322 ? 22.499 74.988 2.682 1.00 29.83 322 GLN A C 1
ATOM 2402 O O . GLN A 1 322 ? 22.219 76.112 3.075 1.00 29.83 322 GLN A O 1
ATOM 2407 N N . MET A 1 323 ? 23.565 74.264 3.065 1.00 28.42 323 MET A N 1
ATOM 2408 C CA . MET A 1 323 ? 24.886 74.650 3.605 1.00 28.42 323 MET A CA 1
ATOM 2409 C C . MET A 1 323 ? 25.016 75.390 4.951 1.00 28.42 323 MET A C 1
ATOM 2411 O O . MET A 1 323 ? 24.689 76.562 5.056 1.00 28.42 323 MET A O 1
ATOM 2415 N N . ALA A 1 324 ? 25.699 74.754 5.917 1.00 30.94 324 ALA A N 1
ATOM 2416 C CA . ALA A 1 324 ? 27.080 75.097 6.304 1.00 30.94 324 ALA A CA 1
ATOM 2417 C C . ALA A 1 324 ? 27.619 74.185 7.432 1.00 30.94 324 ALA A C 1
ATOM 2419 O O . ALA A 1 324 ? 26.884 73.646 8.252 1.00 30.94 324 ALA A O 1
ATOM 2420 N N . THR A 1 325 ? 28.936 74.024 7.405 1.00 31.81 325 THR A N 1
ATOM 2421 C CA . THR A 1 325 ? 29.868 73.295 8.279 1.00 31.81 325 THR A CA 1
ATOM 2422 C C . THR A 1 325 ? 29.994 73.854 9.704 1.00 31.81 325 THR A C 1
ATOM 2424 O O . THR A 1 325 ? 29.947 75.068 9.851 1.00 31.81 325 THR A O 1
ATOM 2427 N N . SER A 1 326 ? 30.333 73.013 10.695 1.00 31.75 326 SER A N 1
ATOM 2428 C CA . SER A 1 326 ? 31.623 73.025 11.436 1.00 31.75 326 SER A CA 1
ATOM 2429 C C . SER A 1 326 ? 31.524 72.379 12.828 1.00 31.75 326 SER A C 1
ATOM 2431 O O . SER A 1 326 ? 30.524 72.532 13.522 1.00 31.75 326 SER A O 1
ATOM 2433 N N . ASN A 1 327 ? 32.609 71.707 13.214 1.00 35.72 327 ASN A N 1
ATOM 2434 C CA . ASN A 1 327 ? 32.877 71.070 14.505 1.00 35.72 327 ASN A CA 1
ATOM 2435 C C . ASN A 1 327 ? 32.739 71.992 15.730 1.00 35.72 327 ASN A C 1
ATOM 2437 O O . ASN A 1 327 ? 33.052 73.181 15.655 1.00 35.72 327 ASN A O 1
ATOM 2441 N N . ALA A 1 328 ? 32.456 71.360 16.871 1.00 34.81 328 ALA A N 1
ATOM 2442 C CA . ALA A 1 328 ? 33.176 71.544 18.132 1.00 34.81 328 ALA A CA 1
ATOM 2443 C C . ALA A 1 328 ? 33.407 70.157 18.750 1.00 34.81 328 ALA A C 1
ATOM 2445 O O . ALA A 1 328 ? 32.493 69.311 18.606 1.00 34.81 328 ALA A O 1
#

Secondary structure (DSSP, 8-state):
-----PPP----------------EEE-------STTGGGS----SEEEETTEEEE--------TT-BSSSSBTTEEE-TTSPEEEEEE---EEEEEEEEETTEEEEEEEE-SSSBEEEEEEEEE-TTS-EEEEEEEEPP-GGGT-B-SEEEEEE--S--STT-S---EEEEE-SPPPHHHHHH-SSGGGS-TTTGGGGGGGT--TTT--HHHHHHH--GGG-SSEEEEEE-TT--EEEEEEGGG-S---S-----TTSS-TT------------SS----------BTTTB--------------PPP--PPPPPPP----------

Sequence (328 aa):
MRLRCLLRAATTLTGFFHVTQGRAITFAPVPFAADDAAKRVVISAASALVDGTEVPLSFTALTRSGDMKGAVAFGQLLTRDGKPVADAISNNPDFTSLMPKGDKLYAVTQFEDAPGGRILTELAQGGDGKLSVISSKLIDTSKVGGIWQPSAGSVTAWDSRPGTAWDTHIASEEYPHQARVIEAAKEVTDLQEDTLPIARRFGLDPATMTLDAFRIAFNPYKYGFAIETTVSYAGETTVAKHYATGRLSVEQAYVMPDKKTGCRLLLIASVRQKSNGSTLSIPTTALSKPGSTMGLRSRTSSRLQTSPPTAPAPKASQGPTQMATSNA

Mean predicted aligned error: 13.7 Å